Protein AF-F2L3X2-F1 (afdb_monomer)

pLDDT: mean 93.26, std 6.05, range [59.28, 98.5]

Mean predicted aligned error: 4.06 Å

Nearest PDB structures (foldseek):
  6zjo-assembly1_B  TM=1.798E-01  e=6.807E-01  Staphylococcus aureus subsp. aureus USA300_FPR3757

Solvent-accessible surface area (backbone atoms only — not comparable to full-atom values): 11392 Å² total; per-residue (Å²): 121,55,79,43,72,78,42,95,74,55,71,65,56,52,49,53,43,54,47,44,50,59,72,73,44,90,67,96,59,76,48,35,39,33,37,25,47,55,67,59,36,20,68,75,65,75,43,90,44,83,32,45,45,63,43,79,57,98,91,42,37,34,41,37,34,51,46,84,45,65,67,51,46,47,43,37,53,24,41,56,46,39,73,74,29,72,74,52,38,64,28,17,58,70,57,88,90,63,72,61,70,71,49,53,50,41,23,54,18,39,42,50,36,50,22,44,26,57,39,29,69,74,43,47,62,66,54,61,75,65,63,58,44,82,72,40,79,36,87,57,99,42,71,65,56,16,49,35,52,22,50,46,65,47,61,40,47,16,29,31,62,55,67,42,46,70,61,20,50,59,56,50,58,72,33,67,80,58,81,67,44,66,60,43,51,54,51,51,56,48,38,51,76,40,73,31,38,70,62,46,53,54,54,58,73,75,110

Structure (mmCIF, N/CA/C/O backbone):
data_AF-F2L3X2-F1
#
_entry.id   AF-F2L3X2-F1
#
loop_
_atom_site.group_PDB
_atom_site.id
_atom_site.type_symbol
_atom_site.label_atom_id
_atom_site.label_alt_id
_atom_site.label_comp_id
_atom_site.label_asym_id
_atom_site.label_entity_id
_atom_site.label_seq_id
_atom_site.pdbx_PDB_ins_code
_atom_site.Cartn_x
_atom_site.Cartn_y
_atom_site.Cartn_z
_atom_site.occupancy
_atom_site.B_iso_or_equiv
_atom_site.auth_seq_id
_atom_site.auth_comp_id
_atom_site.auth_asym_id
_atom_site.auth_atom_id
_atom_site.pdbx_PDB_model_num
ATOM 1 N N . MET A 1 1 ? -18.322 -7.109 14.107 1.00 77.06 1 MET A N 1
ATOM 2 C CA . MET A 1 1 ? -17.005 -6.574 14.499 1.00 77.06 1 MET A CA 1
ATOM 3 C C . MET A 1 1 ? -16.965 -6.533 16.005 1.00 77.06 1 MET A C 1
ATOM 5 O O . MET A 1 1 ? -17.690 -5.741 16.601 1.00 77.06 1 MET A O 1
ATOM 9 N N . ASP A 1 2 ? -16.161 -7.414 16.580 1.00 86.00 2 ASP A N 1
ATOM 10 C CA . ASP A 1 2 ? -15.940 -7.480 18.020 1.00 86.00 2 ASP A CA 1
ATOM 11 C C . ASP A 1 2 ? -14.774 -6.569 18.403 1.00 86.00 2 ASP A C 1
ATOM 13 O O . ASP A 1 2 ? -13.861 -6.355 17.600 1.00 86.00 2 ASP A O 1
ATOM 17 N N . VAL A 1 3 ? -14.822 -6.013 19.614 1.00 90.94 3 VAL A N 1
ATOM 18 C CA . VAL A 1 3 ? -13.797 -5.106 20.143 1.00 90.94 3 VAL A CA 1
ATOM 19 C C . VAL A 1 3 ? -13.244 -5.683 21.441 1.00 90.94 3 VAL A C 1
ATOM 21 O O . VAL A 1 3 ? -14.006 -6.019 22.346 1.00 90.94 3 VAL A O 1
ATOM 24 N N . LEU A 1 4 ? -11.920 -5.791 21.526 1.00 92.88 4 LEU A N 1
ATOM 25 C CA . LEU A 1 4 ? -11.177 -6.238 22.699 1.00 92.88 4 LEU A CA 1
ATOM 26 C C . LEU A 1 4 ? -10.242 -5.124 23.170 1.00 92.88 4 LEU A C 1
ATOM 28 O O . LEU A 1 4 ? -9.489 -4.556 22.381 1.00 92.88 4 LEU A O 1
ATOM 32 N N . GLU A 1 5 ? -10.264 -4.834 24.465 1.00 94.44 5 GLU A N 1
ATOM 33 C CA . GLU A 1 5 ? -9.425 -3.813 25.093 1.00 94.44 5 GLU A CA 1
ATOM 34 C C . GLU A 1 5 ? -8.418 -4.495 26.026 1.00 94.44 5 GLU A C 1
ATOM 36 O O . GLU A 1 5 ? -8.780 -4.991 27.091 1.00 94.44 5 GLU A O 1
ATOM 41 N N . LEU A 1 6 ? -7.146 -4.550 25.620 1.00 94.06 6 LEU A N 1
ATOM 42 C CA . LEU A 1 6 ? -6.036 -5.047 26.450 1.00 94.06 6 LEU A CA 1
ATOM 43 C C . LEU A 1 6 ? -5.368 -3.931 27.259 1.00 94.06 6 LEU A C 1
ATOM 45 O O . LEU A 1 6 ? -4.559 -4.190 28.145 1.00 94.06 6 LEU A O 1
ATOM 49 N N . ARG A 1 7 ? -5.734 -2.683 26.970 1.00 93.94 7 ARG A N 1
ATOM 50 C CA . ARG A 1 7 ? -5.376 -1.494 27.740 1.00 93.94 7 ARG A CA 1
ATOM 51 C C . ARG A 1 7 ? -6.597 -0.587 27.882 1.00 93.94 7 ARG A C 1
ATOM 53 O O . ARG A 1 7 ? -7.516 -0.709 27.077 1.00 93.94 7 ARG A O 1
ATOM 60 N N . PRO A 1 8 ? -6.593 0.372 28.820 1.00 90.88 8 PRO A N 1
ATOM 61 C CA . PRO A 1 8 ? -7.591 1.432 28.832 1.00 90.88 8 PRO A CA 1
ATOM 62 C C . PRO A 1 8 ? -7.594 2.202 27.504 1.00 90.88 8 PRO A C 1
ATOM 64 O O . PRO A 1 8 ? -6.538 2.637 27.026 1.00 90.88 8 PRO A O 1
ATOM 67 N N . VAL A 1 9 ? -8.780 2.372 26.923 1.00 91.56 9 VAL A N 1
ATOM 68 C CA . VAL A 1 9 ? -9.011 3.135 25.691 1.00 91.56 9 VAL A CA 1
ATOM 69 C C . VAL A 1 9 ? -9.942 4.288 26.016 1.00 91.56 9 VAL A C 1
ATOM 71 O O . VAL A 1 9 ? -10.992 4.100 26.633 1.00 91.56 9 VAL A O 1
ATOM 74 N N . ASP A 1 10 ? -9.559 5.503 25.631 1.00 92.94 10 ASP A N 1
ATOM 75 C CA . ASP A 1 10 ? -10.458 6.635 25.798 1.00 92.94 10 ASP A CA 1
ATOM 76 C C . ASP A 1 10 ? -11.557 6.629 24.720 1.00 92.94 10 ASP A C 1
ATOM 78 O O . ASP A 1 10 ? -11.418 6.080 23.624 1.00 92.94 10 ASP A O 1
ATOM 82 N N . ARG A 1 11 ? -12.698 7.246 25.037 1.00 93.06 11 ARG A N 1
ATOM 83 C CA . ARG A 1 11 ? -13.861 7.245 24.143 1.00 93.06 11 ARG A CA 1
ATOM 84 C C . ARG A 1 11 ? -13.565 7.897 22.790 1.00 93.06 11 ARG A C 1
ATOM 86 O O . ARG A 1 11 ? -14.132 7.480 21.785 1.00 93.06 11 ARG A O 1
ATOM 93 N N . ARG A 1 12 ? -12.711 8.919 22.765 1.00 94.25 12 ARG A N 1
ATOM 94 C CA . ARG A 1 12 ? -12.393 9.660 21.546 1.00 94.25 12 ARG A CA 1
ATOM 95 C C . ARG A 1 12 ? -11.538 8.806 20.616 1.00 94.25 12 ARG A C 1
ATOM 97 O O . ARG A 1 12 ? -11.841 8.732 19.434 1.00 94.25 12 ARG A O 1
ATOM 104 N N . GLU A 1 13 ? -10.528 8.133 21.150 1.00 94.12 13 GLU A N 1
ATOM 105 C CA . GLU A 1 13 ? -9.699 7.174 20.429 1.00 94.12 13 GLU A CA 1
ATOM 106 C C . GLU A 1 13 ? -10.562 6.066 19.810 1.00 94.12 13 GLU A C 1
ATOM 108 O O . GLU A 1 13 ? -10.463 5.798 18.611 1.00 94.12 13 GLU A O 1
ATOM 113 N N . MET A 1 14 ? -11.463 5.473 20.598 1.00 94.75 14 MET A N 1
ATOM 114 C CA . MET A 1 14 ? -12.413 4.472 20.105 1.00 94.75 14 MET A CA 1
ATOM 115 C C . MET A 1 14 ? -13.278 5.031 18.963 1.00 94.75 14 MET A C 1
ATOM 117 O O . MET A 1 14 ? -13.431 4.393 17.921 1.00 94.75 14 MET A O 1
ATOM 121 N N . GLU A 1 15 ? -13.834 6.234 19.130 1.00 95.12 15 GLU A N 1
ATOM 122 C CA . GLU A 1 15 ? -14.653 6.893 18.108 1.00 95.12 15 GLU A CA 1
ATOM 123 C C . GLU A 1 15 ? -13.861 7.186 16.823 1.00 95.12 15 GLU A C 1
ATOM 125 O O . GLU A 1 15 ? -14.390 6.950 15.735 1.00 95.12 15 GLU A O 1
ATOM 130 N N . GLU A 1 16 ? -12.605 7.630 16.930 1.00 95.88 16 GLU A N 1
ATOM 131 C CA . GLU A 1 16 ? -11.706 7.892 15.798 1.00 95.88 16 GLU A CA 1
ATOM 132 C C . GLU A 1 16 ? -11.406 6.606 15.007 1.00 95.88 16 GLU A C 1
ATOM 134 O O . GLU A 1 16 ? -11.535 6.588 13.779 1.00 95.88 16 GLU A O 1
ATOM 139 N N . VAL A 1 17 ? -11.083 5.504 15.693 1.00 95.88 17 VAL A N 1
ATOM 140 C CA . VAL A 1 17 ? -10.809 4.207 15.051 1.00 95.88 17 VAL A CA 1
ATOM 141 C C . VAL A 1 17 ? -12.065 3.649 14.382 1.00 95.88 17 VAL A C 1
ATOM 143 O O . VAL A 1 17 ? -12.030 3.282 13.205 1.00 95.88 17 VAL A O 1
ATOM 146 N N . LEU A 1 18 ? -13.200 3.634 15.088 1.00 94.69 18 LEU A N 1
ATOM 147 C CA . LEU A 1 18 ? -14.471 3.150 14.541 1.00 94.69 18 LEU A CA 1
ATOM 148 C C . LEU A 1 18 ? -14.966 4.012 13.373 1.00 94.69 18 LEU A C 1
ATOM 150 O O . LEU A 1 18 ? -15.550 3.482 12.427 1.00 94.69 18 LEU A O 1
ATOM 154 N N . ALA A 1 19 ? -14.747 5.330 13.410 1.00 95.25 19 ALA A N 1
ATOM 155 C CA . ALA A 1 19 ? -15.026 6.208 12.277 1.00 95.25 19 ALA A CA 1
ATOM 156 C C . ALA A 1 19 ? -14.156 5.840 11.070 1.00 95.25 19 ALA A C 1
ATOM 158 O O . ALA A 1 19 ? -14.706 5.618 9.993 1.00 95.25 19 ALA A O 1
ATOM 159 N N . ALA A 1 20 ? -12.843 5.663 11.258 1.00 95.50 20 ALA A N 1
ATOM 160 C CA . ALA A 1 20 ? -11.938 5.257 10.185 1.00 95.50 20 ALA A CA 1
ATOM 161 C C . ALA A 1 20 ? -12.341 3.911 9.552 1.00 95.50 20 ALA A C 1
ATOM 163 O O . ALA A 1 20 ? -12.345 3.801 8.326 1.00 95.50 20 ALA A O 1
ATOM 164 N N . LEU A 1 21 ? -12.729 2.915 10.358 1.00 93.75 21 LEU A N 1
ATOM 165 C CA . LEU A 1 21 ? -13.238 1.618 9.882 1.00 93.75 21 LEU A CA 1
ATOM 166 C C . LEU A 1 21 ? -14.526 1.773 9.060 1.00 93.75 21 LEU A C 1
ATOM 168 O O . LEU A 1 21 ? -14.638 1.216 7.970 1.00 93.75 21 LEU A O 1
ATOM 172 N N . ARG A 1 22 ? -15.493 2.561 9.550 1.00 93.94 22 ARG A N 1
ATOM 173 C CA . ARG A 1 22 ? -16.757 2.810 8.833 1.00 93.94 22 ARG A CA 1
ATOM 174 C C . ARG A 1 22 ? -16.546 3.541 7.512 1.00 93.94 22 ARG A C 1
ATOM 176 O O . ARG A 1 22 ? -17.197 3.201 6.531 1.00 93.94 22 ARG A O 1
ATOM 183 N N . GLU A 1 23 ? -15.654 4.527 7.489 1.00 95.62 23 GLU A N 1
ATOM 184 C CA . GLU A 1 23 ? -15.318 5.279 6.278 1.00 95.62 23 GLU A CA 1
ATOM 185 C C . GLU A 1 23 ? -14.579 4.419 5.245 1.00 95.62 23 GLU A C 1
ATOM 187 O O . GLU A 1 23 ? -14.780 4.608 4.047 1.00 95.62 23 GLU A O 1
ATOM 192 N N . PHE A 1 24 ? -13.758 3.455 5.683 1.00 95.44 24 PHE A N 1
ATOM 193 C CA . PHE A 1 24 ? -13.145 2.481 4.775 1.00 95.44 24 PHE A CA 1
ATOM 194 C C . PHE A 1 24 ? -14.210 1.605 4.092 1.00 95.44 24 PHE A C 1
ATOM 196 O O . PHE A 1 24 ? -14.091 1.256 2.913 1.00 95.44 24 PHE A O 1
ATOM 203 N N . GLY A 1 25 ? -15.283 1.286 4.816 1.00 92.00 25 GLY A N 1
ATOM 204 C CA . GLY A 1 25 ? -16.441 0.565 4.305 1.00 92.00 25 GLY A CA 1
ATOM 205 C C . GLY A 1 25 ? -16.377 -0.938 4.559 1.00 92.00 25 GLY A C 1
ATOM 206 O O . GLY A 1 25 ? -15.697 -1.412 5.466 1.00 92.00 25 GLY A O 1
ATOM 207 N N . ALA A 1 26 ? -17.147 -1.694 3.775 1.00 88.44 26 ALA A N 1
ATOM 208 C CA . ALA A 1 26 ? -17.299 -3.129 3.979 1.00 88.44 26 ALA A CA 1
ATOM 209 C C . ALA A 1 26 ? -15.978 -3.886 3.765 1.00 88.44 26 ALA A C 1
ATOM 211 O O . ALA A 1 26 ? -15.257 -3.646 2.792 1.00 88.44 26 ALA A O 1
ATOM 212 N N . MET A 1 27 ? -15.710 -4.826 4.670 1.00 90.69 27 MET A N 1
ATOM 213 C CA . MET A 1 27 ? -14.596 -5.764 4.589 1.00 90.69 27 MET A CA 1
ATOM 214 C C . MET A 1 27 ? -15.073 -7.096 4.001 1.00 90.69 27 MET A C 1
ATOM 216 O O . MET A 1 27 ? -16.208 -7.494 4.265 1.00 90.69 27 MET A O 1
ATOM 220 N N . PRO A 1 28 ? -14.231 -7.804 3.225 1.00 86.50 28 PRO A N 1
ATOM 221 C CA . PRO A 1 28 ? -14.592 -9.108 2.665 1.00 86.50 28 PRO A CA 1
ATOM 222 C C . PRO A 1 28 ? -14.663 -10.224 3.720 1.00 86.50 28 PRO A C 1
ATOM 224 O O . PRO A 1 28 ? -15.164 -11.305 3.432 1.00 86.50 28 PRO A O 1
ATOM 227 N N . VAL A 1 29 ? -14.149 -9.966 4.925 1.00 88.31 29 VAL A N 1
ATOM 228 C CA . VAL A 1 29 ? -14.038 -10.907 6.043 1.00 88.31 29 VAL A CA 1
ATOM 229 C C . VAL A 1 29 ? -14.304 -10.179 7.358 1.00 88.31 29 VAL A C 1
ATOM 231 O O . VAL A 1 29 ? -14.124 -8.959 7.445 1.00 88.31 29 VAL A O 1
ATOM 234 N N . ASP A 1 30 ? -14.699 -10.923 8.389 1.00 88.31 30 ASP A N 1
ATOM 235 C CA . ASP A 1 30 ? -14.821 -10.379 9.738 1.00 88.31 30 ASP A CA 1
ATOM 236 C C . ASP A 1 30 ? -13.441 -10.027 10.306 1.00 88.31 30 ASP A C 1
ATOM 238 O O . ASP A 1 30 ? -12.498 -10.818 10.248 1.00 88.31 30 ASP A O 1
ATOM 242 N N . VAL A 1 31 ? -13.337 -8.822 10.869 1.00 91.75 31 VAL A N 1
ATOM 243 C CA . VAL A 1 31 ? -12.128 -8.318 11.526 1.00 91.75 31 VAL A CA 1
ATOM 244 C C . VAL A 1 31 ? -12.453 -8.033 12.987 1.00 91.75 31 VAL A C 1
ATOM 246 O O . VAL A 1 31 ? -13.418 -7.323 13.284 1.00 91.75 31 VAL A O 1
ATOM 249 N N . VAL A 1 32 ? -11.650 -8.580 13.898 1.00 93.81 32 VAL A N 1
ATOM 250 C CA . VAL A 1 32 ? -11.710 -8.265 15.334 1.00 93.81 32 VAL A CA 1
ATOM 251 C C . VAL A 1 32 ? -10.811 -7.069 15.617 1.00 93.81 32 VAL A C 1
ATOM 253 O O . VAL A 1 32 ? -9.656 -7.048 15.201 1.00 93.81 32 VAL A O 1
ATOM 256 N N . LEU A 1 33 ? -11.313 -6.069 16.331 1.00 95.25 33 LEU A N 1
ATOM 257 C CA . LEU A 1 33 ? -10.529 -4.905 16.727 1.00 95.25 33 LEU A CA 1
ATOM 258 C C . LEU A 1 33 ? -9.910 -5.145 18.107 1.00 95.25 33 LEU A C 1
ATOM 260 O O . LEU A 1 33 ? -10.632 -5.452 19.051 1.00 95.25 33 LEU A O 1
ATOM 264 N N . ILE A 1 34 ? -8.593 -4.994 18.239 1.00 96.19 34 ILE A N 1
ATOM 265 C CA . ILE A 1 34 ? -7.881 -5.194 19.508 1.00 96.19 34 ILE A CA 1
ATOM 266 C C . ILE A 1 34 ? -7.102 -3.929 19.846 1.00 96.19 34 ILE A C 1
ATOM 268 O O . ILE A 1 34 ? -6.134 -3.607 19.167 1.00 96.19 34 ILE A O 1
ATOM 272 N N . PHE A 1 35 ? -7.468 -3.232 20.914 1.00 97.25 35 PHE A N 1
ATOM 273 C CA . PHE A 1 35 ? -6.658 -2.138 21.444 1.00 97.25 35 PHE A CA 1
ATOM 274 C C . PHE A 1 35 ? -5.607 -2.683 22.400 1.00 97.25 35 PHE A C 1
ATOM 276 O O . PHE A 1 35 ? -5.936 -3.362 23.372 1.00 97.25 35 PHE A O 1
ATOM 283 N N . ALA A 1 36 ? -4.345 -2.367 22.138 1.00 96.56 36 ALA A N 1
ATOM 284 C CA . ALA A 1 36 ? -3.207 -2.865 22.897 1.00 96.56 36 ALA A CA 1
ATOM 285 C C . ALA A 1 36 ? -2.204 -1.737 23.169 1.00 96.56 36 ALA A C 1
ATOM 287 O O . ALA A 1 36 ? -2.163 -0.732 22.456 1.00 96.56 36 ALA A O 1
ATOM 288 N N . ASP A 1 37 ? -1.398 -1.872 24.219 1.00 95.44 37 ASP A N 1
ATOM 289 C CA . ASP A 1 37 ? -0.161 -1.096 24.328 1.00 95.44 37 ASP A CA 1
ATOM 290 C C . ASP A 1 37 ? 0.920 -1.672 23.393 1.00 95.44 37 ASP A C 1
ATOM 292 O O . ASP A 1 37 ? 0.707 -2.676 22.710 1.00 95.44 37 ASP A O 1
ATOM 296 N N . ARG A 1 38 ? 2.080 -1.010 23.312 1.00 94.19 38 ARG A N 1
ATOM 297 C CA . ARG A 1 38 ? 3.165 -1.426 22.407 1.00 94.19 38 ARG A CA 1
ATOM 298 C C . ARG A 1 38 ? 3.703 -2.820 22.727 1.00 94.19 38 ARG A C 1
ATOM 300 O O . ARG A 1 38 ? 3.997 -3.565 21.796 1.00 94.19 38 ARG A O 1
ATOM 307 N N . ASP A 1 39 ? 3.816 -3.163 24.006 1.00 95.25 39 ASP A N 1
ATOM 308 C CA . ASP A 1 39 ? 4.398 -4.435 24.441 1.00 95.25 39 ASP A CA 1
ATOM 309 C C . ASP A 1 39 ? 3.449 -5.596 24.121 1.00 95.25 39 ASP A C 1
ATOM 311 O O . ASP A 1 39 ? 3.848 -6.569 23.479 1.00 95.25 39 ASP A O 1
ATOM 315 N N . SER A 1 40 ? 2.165 -5.437 24.447 1.00 95.06 40 SER A N 1
ATOM 316 C CA . SER A 1 40 ? 1.108 -6.399 24.123 1.00 95.06 40 SER A CA 1
ATOM 317 C C . SER A 1 40 ? 0.921 -6.541 22.609 1.00 95.06 40 SER A C 1
ATOM 319 O O . SER A 1 40 ? 0.769 -7.647 22.093 1.00 95.06 40 SER A O 1
ATOM 321 N N . ALA A 1 41 ? 0.970 -5.432 21.860 1.00 94.44 41 ALA A N 1
ATOM 322 C CA . ALA A 1 41 ? 0.876 -5.470 20.402 1.00 94.44 41 ALA A CA 1
ATOM 323 C C . ALA A 1 41 ? 2.061 -6.208 19.769 1.00 94.44 41 ALA A C 1
ATOM 325 O O . ALA A 1 41 ? 1.867 -6.989 18.836 1.00 94.44 41 ALA A O 1
ATOM 326 N N . ARG A 1 42 ? 3.274 -6.004 20.299 1.00 94.56 42 ARG A N 1
ATOM 327 C CA . ARG A 1 42 ? 4.472 -6.723 19.865 1.00 94.56 42 ARG A CA 1
ATOM 328 C C . ARG A 1 42 ? 4.368 -8.219 20.135 1.00 94.56 42 ARG A C 1
ATOM 330 O O . ARG A 1 42 ? 4.746 -9.007 19.270 1.00 94.56 42 ARG A O 1
ATOM 337 N N . GLU A 1 43 ? 3.857 -8.615 21.297 1.00 94.25 43 GLU A N 1
ATOM 338 C CA . GLU A 1 43 ? 3.639 -10.026 21.633 1.00 94.25 43 GLU A CA 1
ATOM 339 C C . GLU A 1 43 ? 2.641 -10.689 20.671 1.00 94.25 43 GLU A C 1
ATOM 341 O O . GLU A 1 43 ? 2.906 -11.770 20.146 1.00 94.25 43 GLU A O 1
ATOM 346 N N . LEU A 1 44 ? 1.526 -10.014 20.373 1.00 93.31 44 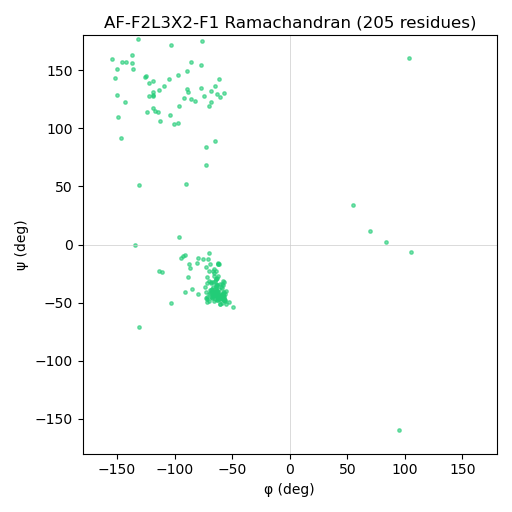LEU A N 1
ATOM 347 C CA . LEU A 1 44 ? 0.499 -10.525 19.462 1.00 93.31 44 LEU A CA 1
ATOM 348 C C . LEU A 1 44 ? 0.982 -10.628 18.009 1.00 93.31 44 LEU A C 1
ATOM 350 O O . LEU A 1 44 ? 0.705 -11.628 17.341 1.00 93.31 44 LEU A O 1
ATOM 354 N N . ALA A 1 45 ? 1.675 -9.596 17.517 1.00 91.75 45 ALA A N 1
ATOM 355 C CA . ALA A 1 45 ? 2.105 -9.491 16.123 1.00 91.75 45 ALA A CA 1
ATOM 356 C C . ALA A 1 45 ? 3.460 -10.159 15.837 1.00 91.75 45 ALA A C 1
ATOM 358 O O . ALA A 1 45 ? 3.796 -10.373 14.672 1.00 91.75 45 ALA A O 1
ATOM 359 N N . GLY A 1 46 ? 4.254 -10.457 16.870 1.00 91.88 46 GLY A N 1
ATOM 360 C CA . GLY A 1 46 ? 5.623 -10.964 16.733 1.00 91.88 46 GLY A CA 1
ATOM 361 C C . GLY A 1 46 ? 6.627 -9.933 16.197 1.00 91.88 46 GLY A C 1
ATOM 362 O O . GLY A 1 46 ? 7.739 -10.303 15.824 1.00 91.88 46 GLY A O 1
ATOM 363 N N . ALA A 1 47 ? 6.251 -8.654 16.133 1.00 91.75 47 ALA A N 1
ATOM 364 C CA . ALA A 1 47 ? 7.063 -7.555 15.614 1.00 91.75 47 ALA A CA 1
ATOM 365 C C . ALA A 1 47 ? 6.631 -6.225 16.245 1.00 91.75 47 ALA A C 1
ATOM 367 O O . ALA A 1 47 ? 5.511 -6.113 16.739 1.00 91.75 47 ALA A O 1
ATOM 368 N N . ASP A 1 48 ? 7.497 -5.213 16.212 1.00 92.69 48 ASP A N 1
ATOM 369 C CA . ASP A 1 48 ? 7.158 -3.890 16.738 1.00 92.69 48 ASP A CA 1
ATOM 370 C C . ASP A 1 48 ? 5.990 -3.263 15.956 1.00 92.69 48 ASP A C 1
ATOM 372 O O . ASP A 1 48 ? 6.003 -3.198 14.724 1.00 92.69 48 ASP A O 1
ATOM 376 N N . VAL A 1 49 ? 4.977 -2.782 16.687 1.00 93.38 49 VAL A N 1
ATOM 377 C CA . VAL A 1 49 ? 3.786 -2.125 16.130 1.00 93.38 49 VAL A CA 1
ATOM 378 C C . VAL A 1 49 ? 3.738 -0.679 16.609 1.00 93.38 49 VAL A C 1
ATOM 380 O O . VAL A 1 49 ? 3.578 -0.402 17.797 1.00 93.38 49 VAL A O 1
ATOM 383 N N . GLU A 1 50 ? 3.858 0.270 15.681 1.00 91.31 50 GLU A N 1
ATOM 384 C CA . GLU A 1 50 ? 3.831 1.694 16.034 1.00 91.31 50 GLU A CA 1
ATOM 385 C C . GLU A 1 50 ? 2.419 2.275 16.132 1.00 91.31 50 GLU A C 1
ATOM 387 O O . GLU A 1 50 ? 2.169 3.135 16.979 1.00 91.31 50 GLU A O 1
ATOM 392 N N . THR A 1 51 ? 1.522 1.854 15.234 1.00 94.94 51 THR A N 1
ATOM 393 C CA . THR A 1 51 ? 0.184 2.443 15.049 1.00 94.94 51 THR A CA 1
ATOM 394 C C . THR A 1 51 ? -0.894 1.377 15.025 1.00 94.94 51 THR A C 1
ATOM 396 O O . THR A 1 51 ? -1.636 1.246 15.994 1.00 94.94 51 THR A O 1
ATOM 399 N N . ALA A 1 52 ? -0.952 0.590 13.957 1.00 95.94 52 ALA A N 1
ATOM 400 C CA . ALA A 1 52 ? -1.852 -0.540 13.826 1.00 95.94 52 ALA A CA 1
ATOM 401 C C . ALA A 1 52 ? -1.189 -1.665 13.027 1.00 95.94 52 ALA A C 1
ATOM 403 O O . ALA A 1 52 ? -0.256 -1.417 12.262 1.00 95.94 52 ALA A O 1
ATOM 404 N N . ARG A 1 53 ? -1.667 -2.895 13.215 1.00 96.25 53 ARG A N 1
ATOM 405 C CA . ARG A 1 53 ? -1.201 -4.077 12.492 1.00 96.25 53 ARG A CA 1
ATOM 406 C C . ARG A 1 53 ? -2.321 -5.099 12.356 1.00 96.25 53 ARG A C 1
ATOM 408 O O . ARG A 1 53 ? -2.920 -5.485 13.358 1.00 96.25 53 ARG A O 1
ATOM 415 N N . ALA A 1 54 ? -2.573 -5.569 11.141 1.00 95.12 54 ALA A N 1
ATOM 416 C CA . ALA A 1 54 ? -3.389 -6.749 10.920 1.00 95.12 54 ALA A CA 1
ATOM 417 C C . ALA A 1 54 ? -2.575 -8.014 11.222 1.00 95.12 54 ALA A C 1
ATOM 419 O O . ALA A 1 54 ? -1.429 -8.163 10.786 1.00 95.12 54 ALA A O 1
ATOM 420 N N . ILE A 1 55 ? -3.190 -8.934 11.954 1.00 94.56 55 ILE A N 1
ATOM 421 C CA . ILE A 1 55 ? -2.706 -10.293 12.173 1.00 94.56 55 ILE A CA 1
ATOM 422 C C . ILE A 1 55 ? -3.735 -11.268 11.611 1.00 94.56 55 ILE A C 1
ATOM 424 O O . ILE A 1 55 ? -4.939 -11.047 11.734 1.00 94.56 55 ILE A O 1
ATOM 428 N N . GLU A 1 56 ? -3.250 -12.335 10.990 1.00 92.06 56 GLU A N 1
ATOM 429 C CA . GLU A 1 56 ? -4.068 -13.434 10.486 1.00 92.06 56 GLU A CA 1
ATOM 430 C C . GLU A 1 56 ? -3.743 -14.686 11.304 1.00 92.06 56 GLU A C 1
ATOM 432 O O . G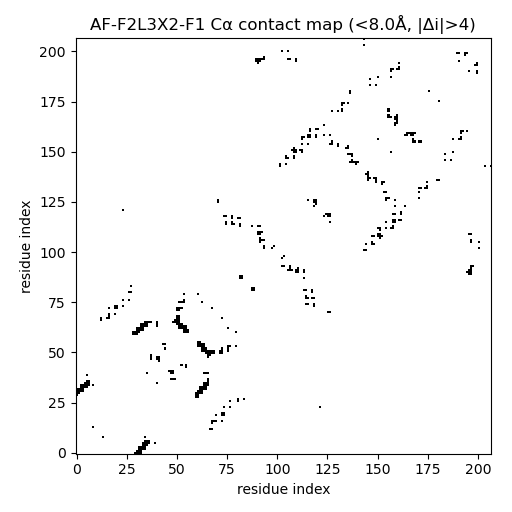LU A 1 56 ? -2.573 -14.967 11.582 1.00 92.06 56 GLU A O 1
ATOM 437 N N . ARG A 1 57 ? -4.781 -15.391 11.760 1.00 85.88 57 ARG A N 1
ATOM 438 C CA . ARG A 1 57 ? -4.671 -16.698 12.413 1.00 85.88 57 ARG A CA 1
ATOM 439 C C . ARG A 1 57 ? -5.847 -17.568 11.999 1.00 85.88 57 ARG A C 1
ATOM 441 O O . ARG A 1 57 ? -6.992 -17.210 12.256 1.00 85.88 57 ARG A O 1
ATOM 448 N N . GLU A 1 58 ? -5.548 -18.730 11.427 1.00 84.69 58 GLU A N 1
ATOM 449 C CA . GLU A 1 58 ? -6.544 -19.758 11.083 1.00 84.69 58 GLU A CA 1
ATOM 450 C C . GLU A 1 58 ? -7.686 -19.236 10.183 1.00 84.69 58 GLU A C 1
ATOM 452 O O . GLU A 1 58 ? -8.829 -19.669 10.294 1.00 84.69 58 GLU A O 1
ATOM 457 N N . GLY A 1 59 ? -7.391 -18.293 9.286 1.00 82.31 59 GLY A N 1
ATOM 458 C CA . GLY A 1 59 ? -8.362 -17.658 8.393 1.00 82.31 59 GLY A CA 1
ATOM 459 C C . GLY A 1 59 ? -9.130 -16.488 9.014 1.00 82.31 59 GLY A C 1
ATOM 460 O O . GLY A 1 59 ? -9.982 -15.899 8.348 1.00 82.31 59 GLY A O 1
ATOM 461 N N . HIS A 1 60 ? -8.835 -16.124 10.263 1.00 88.19 60 HIS A N 1
ATOM 462 C CA . HIS A 1 60 ? -9.434 -14.985 10.951 1.00 88.19 60 HIS A CA 1
ATOM 463 C C . HIS A 1 60 ? -8.459 -13.816 11.038 1.00 88.19 60 HIS A C 1
ATOM 465 O O . HIS A 1 60 ? -7.265 -13.998 11.284 1.00 88.19 60 HIS A O 1
ATOM 471 N N . TYR A 1 61 ? -8.984 -12.601 10.891 1.00 93.62 61 TYR A N 1
ATOM 472 C CA . TYR A 1 61 ? -8.191 -11.381 10.964 1.00 93.62 61 TYR A CA 1
ATOM 473 C C . TYR A 1 61 ? -8.489 -10.603 12.241 1.00 93.62 61 TYR A C 1
ATOM 475 O O . TYR A 1 61 ? -9.646 -10.386 12.607 1.00 93.62 61 TYR A O 1
ATOM 483 N N . ALA A 1 62 ? -7.436 -10.114 12.886 1.00 94.38 62 ALA A N 1
ATOM 484 C CA . ALA A 1 62 ? -7.547 -9.107 13.929 1.00 94.38 62 ALA A CA 1
ATOM 485 C C . ALA A 1 62 ? -6.719 -7.874 13.569 1.00 94.38 62 ALA A C 1
ATOM 487 O O . ALA A 1 62 ? -5.602 -7.982 13.069 1.00 94.38 62 ALA A O 1
ATOM 488 N N . LEU A 1 63 ? -7.273 -6.696 13.831 1.00 96.56 63 LEU A N 1
ATOM 489 C CA . LEU A 1 63 ? -6.600 -5.415 13.699 1.00 96.56 63 LEU A CA 1
ATOM 490 C C . LEU A 1 63 ? -6.162 -4.958 15.089 1.00 96.56 63 LEU A C 1
ATOM 492 O O . LEU A 1 63 ? -6.977 -4.502 15.891 1.00 96.56 63 LEU A O 1
ATOM 496 N N . VAL A 1 64 ? -4.871 -5.098 15.369 1.00 96.94 64 VAL A N 1
ATOM 497 C CA . VAL A 1 64 ? -4.255 -4.639 16.613 1.00 96.94 64 VAL A CA 1
ATOM 498 C C . VAL A 1 64 ? -3.949 -3.151 16.484 1.00 96.94 64 VAL A C 1
ATOM 500 O O . VAL A 1 64 ? -3.240 -2.750 15.564 1.00 96.94 64 VAL A O 1
ATOM 503 N N . VAL A 1 65 ? -4.469 -2.330 17.392 1.00 97.25 65 VAL A N 1
ATOM 504 C CA . VAL A 1 65 ? -4.349 -0.870 17.390 1.00 97.25 65 VAL A CA 1
ATOM 505 C C . VAL A 1 65 ? -3.621 -0.407 18.645 1.00 97.25 65 VAL A C 1
ATOM 507 O O . VAL A 1 65 ? -4.090 -0.585 19.767 1.00 97.25 65 VAL A O 1
ATOM 510 N N . VAL A 1 66 ? -2.469 0.222 18.430 1.00 96.50 66 VAL A N 1
ATOM 511 C CA . VAL A 1 66 ? -1.654 0.872 19.462 1.00 96.50 66 VAL A CA 1
ATOM 512 C C . VAL A 1 66 ? -2.041 2.338 19.617 1.00 96.50 66 VAL A C 1
ATOM 514 O O . VAL A 1 66 ? -2.122 2.827 20.741 1.00 96.50 66 VAL A O 1
ATOM 517 N N . ARG A 1 67 ? -2.288 3.036 18.503 1.00 94.69 67 ARG A N 1
ATOM 518 C CA . ARG A 1 67 ? -2.746 4.436 18.459 1.00 94.69 67 ARG A CA 1
ATOM 519 C C . ARG A 1 67 ? -3.593 4.691 17.209 1.00 94.69 67 ARG A C 1
ATOM 521 O O . ARG A 1 67 ? -3.329 4.060 16.181 1.00 94.69 67 ARG A O 1
ATOM 528 N N . PRO A 1 68 ? -4.547 5.637 17.248 1.00 93.44 68 PRO A N 1
ATOM 529 C CA . PRO A 1 68 ? -5.357 5.971 16.089 1.00 93.44 68 PRO A CA 1
ATOM 530 C C . PRO A 1 68 ? -4.487 6.651 15.028 1.00 93.44 68 PRO A C 1
ATOM 532 O O . PRO A 1 68 ? -3.838 7.666 15.275 1.00 93.44 68 PRO A O 1
ATOM 535 N N . ASP A 1 69 ? -4.466 6.073 13.831 1.00 95.75 69 ASP A N 1
ATOM 536 C CA . ASP A 1 69 ? -3.890 6.682 12.635 1.00 95.75 69 ASP A CA 1
ATOM 537 C C . ASP A 1 69 ? -4.674 6.186 11.419 1.00 95.75 69 ASP A C 1
ATOM 539 O O . ASP A 1 69 ? -4.621 5.004 11.072 1.00 95.75 69 ASP A O 1
ATOM 543 N N . LYS A 1 70 ? -5.457 7.079 10.799 1.00 96.25 70 LYS A N 1
ATOM 544 C CA . LYS A 1 70 ? -6.394 6.698 9.733 1.00 96.25 70 LYS A CA 1
ATOM 545 C C . LYS A 1 70 ? -5.680 6.013 8.567 1.00 96.25 70 LYS A C 1
ATOM 547 O O . LYS A 1 70 ? -6.182 5.009 8.069 1.00 96.25 70 LYS A O 1
ATOM 552 N N . LEU A 1 71 ? -4.521 6.521 8.144 1.00 96.25 71 LEU A N 1
ATOM 553 C CA . LEU A 1 71 ? -3.788 5.953 7.013 1.00 96.25 71 LEU A CA 1
ATOM 554 C C . LEU A 1 71 ? -3.222 4.572 7.347 1.00 96.25 71 LEU A C 1
ATOM 556 O O . LEU A 1 71 ? -3.377 3.656 6.542 1.00 96.25 71 LEU A O 1
ATOM 560 N N . SER A 1 72 ? -2.606 4.397 8.518 1.00 96.19 72 SER A N 1
ATOM 561 C CA . SER A 1 72 ? -2.113 3.089 8.958 1.00 96.19 72 SER A CA 1
ATOM 562 C C . SER A 1 72 ? -3.244 2.073 9.080 1.00 96.19 72 SER A C 1
ATOM 564 O O . SER A 1 72 ? -3.134 0.979 8.535 1.00 96.19 72 SER A O 1
ATOM 566 N N . LEU A 1 73 ? -4.365 2.442 9.710 1.00 97.19 73 LEU A N 1
ATOM 567 C CA . LEU A 1 73 ? -5.546 1.576 9.806 1.00 97.19 73 LEU A CA 1
ATOM 568 C C . LEU A 1 73 ? -6.042 1.168 8.415 1.00 97.19 73 LEU A C 1
ATOM 570 O O . LEU A 1 73 ? -6.267 -0.010 8.150 1.00 97.19 73 LEU A O 1
ATOM 574 N N . TRP A 1 74 ? -6.167 2.130 7.500 1.00 97.94 74 TRP A N 1
ATOM 575 C CA . TRP A 1 74 ? -6.625 1.867 6.138 1.00 97.94 74 TRP A CA 1
ATOM 576 C C . TRP A 1 74 ? -5.646 1.015 5.333 1.00 97.94 74 TRP A C 1
ATOM 578 O O . TRP A 1 74 ? -6.098 0.226 4.509 1.00 97.94 74 TRP A O 1
ATOM 588 N N . ARG A 1 75 ? -4.334 1.124 5.568 1.00 97.44 75 ARG A N 1
ATOM 589 C CA . ARG A 1 75 ? -3.329 0.246 4.946 1.00 97.44 75 ARG A CA 1
ATOM 590 C C . ARG A 1 75 ? -3.475 -1.195 5.402 1.00 97.44 75 ARG A C 1
ATOM 592 O O . ARG A 1 75 ? -3.434 -2.084 4.559 1.00 97.44 75 ARG A O 1
ATOM 599 N N . GLU A 1 76 ? -3.712 -1.428 6.687 1.00 97.31 76 GLU A N 1
ATOM 600 C CA . GLU A 1 76 ? -3.941 -2.779 7.210 1.00 97.31 76 GLU A CA 1
ATOM 601 C C . GLU A 1 76 ? -5.269 -3.369 6.692 1.00 97.31 76 GLU A C 1
ATOM 603 O O . GLU A 1 76 ? -5.315 -4.514 6.246 1.00 97.31 76 GLU A O 1
ATOM 608 N N . LEU A 1 77 ? -6.345 -2.577 6.627 1.00 96.94 77 LEU A N 1
ATOM 609 C CA . LEU A 1 77 ? -7.625 -3.016 6.046 1.00 96.94 77 LEU A CA 1
ATOM 610 C C . LEU A 1 77 ? -7.535 -3.253 4.526 1.00 96.94 77 LEU A C 1
ATOM 612 O O . LEU A 1 77 ? -8.095 -4.216 3.993 1.00 96.94 77 LEU A O 1
ATOM 616 N N . ALA A 1 78 ? -6.808 -2.400 3.806 1.00 97.31 78 AL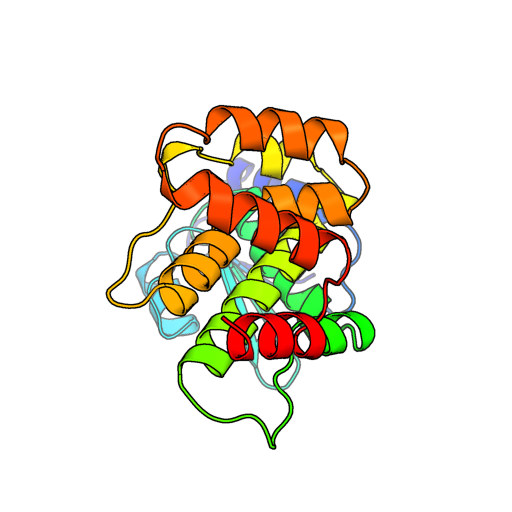A A N 1
ATOM 617 C CA . ALA A 1 78 ? -6.546 -2.575 2.382 1.00 97.31 78 ALA A CA 1
ATOM 618 C C . ALA A 1 78 ? -5.661 -3.794 2.108 1.00 97.31 78 ALA A C 1
ATOM 620 O O . ALA A 1 78 ? -5.919 -4.501 1.139 1.00 97.31 78 ALA A O 1
ATOM 621 N N . ALA A 1 79 ? -4.687 -4.086 2.973 1.00 96.75 79 ALA A N 1
ATOM 622 C CA . ALA A 1 79 ? -3.897 -5.313 2.938 1.00 96.75 79 ALA A CA 1
ATOM 623 C C . ALA A 1 79 ? -4.781 -6.560 3.064 1.00 96.75 79 ALA A C 1
ATOM 625 O O . ALA A 1 79 ? -4.726 -7.429 2.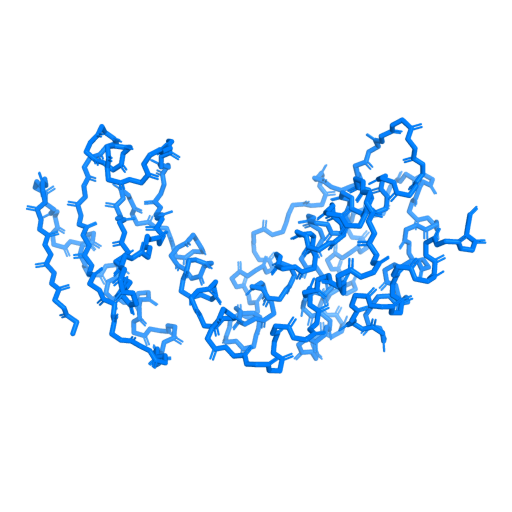197 1.00 96.75 79 ALA A O 1
ATOM 626 N N . ILE A 1 80 ? -5.666 -6.611 4.067 1.00 95.75 80 ILE A N 1
ATOM 627 C CA . ILE A 1 80 ? -6.638 -7.708 4.217 1.00 95.75 80 ILE A CA 1
ATOM 628 C C . ILE A 1 80 ? -7.496 -7.838 2.953 1.00 95.75 80 ILE A C 1
ATOM 630 O O . ILE A 1 80 ? -7.668 -8.938 2.431 1.00 95.75 80 ILE A O 1
ATOM 634 N N . SER A 1 81 ? -8.003 -6.720 2.427 1.00 95.44 81 SER A N 1
ATOM 635 C CA . SER A 1 81 ? -8.828 -6.726 1.213 1.00 95.44 81 SER A CA 1
ATOM 636 C C . SER A 1 81 ? -8.068 -7.263 -0.003 1.00 95.44 81 SER A C 1
ATOM 638 O O . SER A 1 81 ? -8.598 -8.092 -0.731 1.00 95.44 81 SER A O 1
ATOM 640 N N . ALA A 1 82 ? -6.824 -6.824 -0.206 1.00 95.00 82 ALA A N 1
ATOM 641 C CA . ALA A 1 82 ? -5.989 -7.236 -1.329 1.00 95.00 82 ALA A CA 1
ATOM 642 C C . ALA A 1 82 ? -5.556 -8.708 -1.245 1.00 95.00 82 ALA A C 1
ATOM 644 O O . ALA A 1 82 ? -5.397 -9.351 -2.277 1.00 95.00 82 ALA A O 1
ATOM 645 N N . LEU A 1 83 ? -5.367 -9.247 -0.035 1.00 93.12 83 LEU A N 1
ATOM 646 C CA . LEU A 1 83 ? -5.042 -10.662 0.179 1.00 93.12 83 LEU A CA 1
ATOM 647 C C . LEU A 1 83 ? -6.233 -11.591 -0.096 1.00 93.12 83 LEU A C 1
ATOM 649 O O . LEU A 1 83 ? -6.031 -12.737 -0.483 1.00 93.12 83 LEU A O 1
ATOM 653 N N . ASN A 1 84 ? -7.459 -11.093 0.083 1.00 92.25 84 ASN A N 1
ATOM 654 C CA . ASN A 1 84 ? -8.699 -11.840 -0.144 1.00 92.25 84 ASN A CA 1
ATOM 655 C C . ASN A 1 84 ? -9.309 -11.593 -1.540 1.00 92.25 84 ASN A C 1
ATOM 657 O O . ASN A 1 84 ? -10.406 -12.071 -1.825 1.00 92.25 84 ASN A O 1
ATOM 661 N N . ASP A 1 85 ? -8.613 -10.862 -2.414 1.00 93.88 85 ASP A N 1
ATOM 662 C CA . ASP A 1 85 ? -9.039 -10.565 -3.783 1.00 93.88 85 ASP A CA 1
ATOM 663 C C . ASP A 1 85 ? -8.092 -11.237 -4.791 1.00 93.88 85 ASP A C 1
ATOM 665 O O . ASP A 1 85 ? -6.909 -10.903 -4.898 1.00 93.88 85 ASP A O 1
ATOM 669 N N . VAL A 1 86 ? -8.626 -12.202 -5.545 1.00 90.50 86 VAL A N 1
ATOM 670 C CA . VAL A 1 86 ? -7.866 -12.997 -6.524 1.00 90.50 86 VAL A CA 1
ATOM 671 C C . VAL A 1 86 ? -7.318 -12.129 -7.660 1.00 90.50 86 VAL A C 1
ATOM 673 O O . VAL A 1 86 ? -6.180 -12.329 -8.100 1.00 90.50 86 VAL A O 1
ATOM 676 N N . ASP A 1 87 ? -8.083 -11.136 -8.115 1.00 92.06 87 ASP A N 1
ATOM 677 C CA . ASP A 1 87 ? -7.646 -10.240 -9.184 1.00 92.06 87 ASP A CA 1
ATOM 678 C C . ASP A 1 87 ? -6.509 -9.343 -8.688 1.00 92.06 87 ASP A C 1
ATOM 680 O O . ASP A 1 87 ? -5.527 -9.128 -9.406 1.00 92.06 87 ASP A O 1
ATOM 684 N N . ALA A 1 88 ? -6.585 -8.880 -7.438 1.00 92.56 88 ALA A N 1
ATOM 685 C CA . ALA A 1 88 ? -5.508 -8.120 -6.814 1.00 92.56 88 ALA A CA 1
ATOM 686 C C . ALA A 1 88 ? -4.246 -8.962 -6.605 1.00 92.56 88 ALA A C 1
ATOM 688 O O . ALA A 1 88 ? -3.151 -8.493 -6.918 1.00 92.56 88 ALA A O 1
ATOM 689 N N . ALA A 1 89 ? -4.382 -10.207 -6.138 1.00 91.69 89 ALA A N 1
ATOM 690 C CA . ALA A 1 89 ? -3.265 -11.139 -5.998 1.00 91.69 89 ALA A CA 1
ATOM 691 C C . ALA A 1 89 ? -2.510 -11.322 -7.324 1.00 91.69 89 ALA A C 1
ATOM 693 O O . ALA A 1 89 ? -1.281 -11.281 -7.340 1.00 91.69 89 ALA A O 1
ATOM 694 N N . SER A 1 90 ? -3.226 -11.398 -8.454 1.00 91.88 90 SER A N 1
ATOM 695 C CA . SER A 1 90 ? -2.621 -11.533 -9.791 1.00 91.88 90 SER A CA 1
ATOM 696 C C . SER A 1 90 ? -1.718 -10.360 -10.214 1.00 91.88 90 SER A C 1
ATOM 698 O O . SER A 1 90 ? -0.933 -10.491 -11.154 1.00 91.88 90 SER A O 1
ATOM 700 N N . ILE A 1 91 ? -1.815 -9.205 -9.542 1.00 96.00 91 ILE A N 1
ATOM 701 C CA . ILE A 1 91 ? -0.998 -8.023 -9.842 1.00 96.00 91 ILE A CA 1
ATOM 702 C C . ILE A 1 91 ? 0.401 -8.146 -9.243 1.00 96.00 91 ILE A C 1
ATOM 704 O O . ILE A 1 91 ? 1.365 -7.758 -9.898 1.00 96.00 91 ILE A O 1
ATOM 708 N N . TRP A 1 92 ? 0.523 -8.623 -8.006 1.00 96.25 92 TRP A N 1
ATOM 709 C CA . TRP A 1 92 ? 1.776 -8.561 -7.245 1.00 96.25 92 TRP A CA 1
ATOM 710 C C . TRP A 1 92 ? 2.386 -9.932 -6.972 1.00 96.25 92 TRP A C 1
ATOM 712 O O . TRP A 1 92 ? 3.596 -10.012 -6.762 1.00 96.25 92 TRP A O 1
ATOM 722 N N . ALA A 1 93 ? 1.586 -11.001 -6.999 1.00 93.94 93 ALA A N 1
ATOM 723 C CA . ALA A 1 93 ? 2.072 -12.343 -6.735 1.00 93.94 93 ALA A CA 1
ATOM 724 C C . ALA A 1 93 ? 3.147 -12.739 -7.754 1.00 93.94 93 ALA A C 1
ATOM 726 O O . ALA A 1 93 ? 2.959 -12.679 -8.971 1.00 93.94 93 ALA A O 1
ATOM 727 N N . ARG A 1 94 ? 4.291 -13.165 -7.224 1.00 93.19 94 ARG A N 1
ATOM 728 C CA . ARG A 1 94 ? 5.418 -13.664 -8.007 1.00 93.19 94 ARG A CA 1
ATOM 729 C C . ARG A 1 94 ? 5.097 -15.073 -8.532 1.00 93.19 94 ARG A C 1
ATOM 731 O O . ARG A 1 94 ? 4.800 -15.944 -7.714 1.00 93.19 94 ARG A O 1
ATOM 738 N N . PRO A 1 95 ? 5.227 -15.343 -9.842 1.00 90.00 95 PRO A N 1
ATOM 739 C CA . PRO A 1 95 ? 5.144 -16.702 -10.373 1.00 90.00 95 PRO A CA 1
ATOM 740 C C . PRO A 1 95 ? 6.251 -17.604 -9.807 1.00 90.00 95 PRO A C 1
ATOM 742 O O . PRO A 1 95 ? 7.393 -17.170 -9.684 1.00 90.00 95 PRO A O 1
ATOM 745 N N . GLU A 1 96 ? 5.951 -18.875 -9.524 1.00 88.50 96 GLU A N 1
ATOM 746 C CA . GLU A 1 96 ? 6.897 -19.808 -8.876 1.00 88.50 96 GLU A CA 1
ATOM 747 C C . GLU A 1 96 ? 8.213 -20.008 -9.644 1.00 88.50 96 GLU A C 1
ATOM 749 O O . GLU A 1 96 ? 9.264 -20.210 -9.041 1.00 88.50 96 GLU A O 1
ATOM 754 N N . HIS A 1 97 ? 8.170 -19.924 -10.975 1.00 87.75 97 HIS A N 1
ATOM 755 C CA . HIS A 1 97 ? 9.345 -20.095 -11.832 1.00 87.75 97 HIS A CA 1
ATOM 756 C C . HIS A 1 97 ? 10.286 -18.877 -11.834 1.00 87.75 97 HIS A C 1
ATOM 758 O O . HIS A 1 97 ? 11.408 -18.973 -12.333 1.00 87.75 97 HIS A O 1
ATOM 764 N N . VAL A 1 98 ? 9.845 -17.731 -11.303 1.00 88.88 98 VAL A N 1
ATOM 765 C CA . VAL A 1 98 ? 10.650 -16.510 -11.206 1.00 88.88 98 VAL A CA 1
ATOM 766 C C . VAL A 1 98 ? 11.258 -16.440 -9.810 1.00 88.88 98 VAL A C 1
ATOM 768 O O . VAL A 1 98 ? 10.579 -16.131 -8.835 1.00 88.88 98 VAL A O 1
ATOM 771 N N . GLY A 1 99 ? 12.554 -16.731 -9.712 1.00 88.31 99 GLY A N 1
ATOM 772 C CA . GLY A 1 99 ? 13.314 -16.663 -8.463 1.00 88.31 99 GLY A CA 1
ATOM 773 C C . GLY A 1 99 ? 14.208 -15.426 -8.355 1.00 88.31 99 GLY A C 1
ATOM 774 O O . GLY A 1 99 ? 14.423 -14.702 -9.326 1.00 88.31 99 GLY A O 1
ATOM 775 N N . GLY A 1 100 ? 14.779 -15.228 -7.167 1.00 93.06 100 GLY A N 1
ATOM 776 C CA . GLY A 1 100 ? 15.806 -14.219 -6.907 1.00 93.06 100 GLY A CA 1
ATOM 777 C C . GLY A 1 100 ? 15.306 -12.979 -6.169 1.00 93.06 100 GLY A C 1
ATOM 778 O O . GLY A 1 100 ? 14.117 -12.662 -6.148 1.00 93.06 100 GLY A O 1
ATOM 779 N N . GLU A 1 101 ? 16.254 -12.262 -5.572 1.00 94.06 101 GLU A N 1
ATOM 780 C CA . GLU A 1 101 ? 15.986 -11.130 -4.681 1.00 94.06 101 GLU A CA 1
ATOM 781 C C . GLU A 1 101 ? 15.210 -10.001 -5.376 1.00 94.06 101 GLU A C 1
ATOM 783 O O . GLU A 1 101 ? 14.232 -9.501 -4.833 1.00 94.06 101 GLU A O 1
ATOM 788 N N . LEU A 1 102 ? 15.569 -9.635 -6.614 1.00 95.19 102 LEU A N 1
ATOM 789 C CA . LEU A 1 102 ? 14.865 -8.577 -7.351 1.00 95.19 102 LEU A CA 1
ATOM 790 C C . LEU A 1 102 ? 13.375 -8.900 -7.556 1.00 95.19 102 LEU A C 1
ATOM 792 O O . LEU A 1 102 ? 12.533 -8.006 -7.483 1.00 95.19 102 LEU A O 1
ATOM 796 N N . ALA A 1 103 ? 13.045 -10.173 -7.790 1.00 96.62 103 ALA A N 1
ATOM 797 C CA . ALA A 1 103 ? 11.667 -10.624 -7.942 1.00 96.62 103 ALA A CA 1
ATOM 798 C C . ALA A 1 103 ? 10.885 -10.499 -6.624 1.00 96.62 103 ALA A C 1
ATOM 800 O O . ALA A 1 103 ? 9.723 -10.099 -6.624 1.00 96.62 103 ALA A O 1
ATOM 801 N N . GLU A 1 104 ? 11.519 -10.794 -5.490 1.00 96.19 104 GLU A N 1
ATOM 802 C CA . GLU A 1 104 ? 10.913 -10.636 -4.161 1.00 96.19 104 GLU A CA 1
ATOM 803 C C . GLU A 1 104 ? 10.678 -9.166 -3.829 1.00 96.19 104 GLU A C 1
ATOM 805 O O . GLU A 1 104 ? 9.575 -8.785 -3.434 1.00 96.19 104 GLU A O 1
ATOM 810 N N . LEU A 1 105 ? 11.681 -8.326 -4.088 1.00 96.75 105 LEU A N 1
ATOM 811 C CA . LEU A 1 105 ? 11.578 -6.881 -3.918 1.00 96.75 105 LEU A CA 1
ATOM 812 C C . LEU A 1 105 ? 10.449 -6.294 -4.772 1.00 96.75 105 LEU A C 1
ATOM 814 O O . LEU A 1 105 ? 9.666 -5.483 -4.275 1.00 96.75 105 LEU A O 1
ATOM 818 N N . LEU A 1 106 ? 10.323 -6.724 -6.032 1.00 98.06 106 LEU A N 1
ATOM 819 C CA . LEU A 1 106 ? 9.257 -6.256 -6.919 1.00 98.06 106 LEU A CA 1
ATOM 820 C C . LEU A 1 106 ? 7.874 -6.704 -6.437 1.00 98.06 106 LEU A C 1
ATOM 822 O O . LEU A 1 106 ? 6.945 -5.897 -6.444 1.00 98.06 106 LEU A O 1
ATOM 826 N N . SER A 1 107 ? 7.739 -7.959 -6.002 1.00 98.12 107 SER A N 1
ATOM 827 C CA . SER A 1 107 ? 6.488 -8.490 -5.446 1.00 98.12 107 SER A CA 1
ATOM 828 C C . SER A 1 107 ? 6.022 -7.651 -4.253 1.00 98.12 107 SER A C 1
ATOM 830 O O . SER A 1 107 ? 4.890 -7.167 -4.226 1.00 98.12 107 SER A O 1
ATOM 832 N N . ILE A 1 108 ? 6.931 -7.355 -3.317 1.00 97.56 108 ILE A N 1
ATOM 833 C CA . ILE A 1 108 ? 6.641 -6.519 -2.143 1.00 97.56 108 ILE A CA 1
ATOM 834 C C . ILE A 1 108 ? 6.301 -5.078 -2.553 1.00 97.56 108 ILE A C 1
ATOM 836 O O . ILE A 1 108 ? 5.357 -4.490 -2.019 1.00 97.56 108 ILE A O 1
ATOM 840 N N . ALA A 1 109 ? 7.043 -4.495 -3.499 1.00 98.19 109 ALA A N 1
ATOM 841 C CA . ALA A 1 109 ? 6.783 -3.145 -3.994 1.00 98.19 109 ALA A CA 1
ATOM 842 C C . ALA A 1 109 ? 5.387 -3.037 -4.626 1.00 98.19 109 ALA A C 1
ATOM 844 O O . ALA A 1 109 ? 4.636 -2.110 -4.319 1.00 98.19 109 ALA A O 1
ATOM 845 N N . LEU A 1 110 ? 5.009 -4.008 -5.460 1.00 98.38 110 LEU A N 1
ATOM 846 C CA . LEU A 1 110 ? 3.690 -4.051 -6.085 1.00 98.38 110 LEU A CA 1
ATOM 847 C C . LEU A 1 110 ? 2.582 -4.318 -5.080 1.00 98.38 110 LEU A C 1
ATOM 849 O O . LEU A 1 110 ? 1.551 -3.658 -5.163 1.00 98.38 110 LEU A O 1
ATOM 853 N N . TYR A 1 111 ? 2.799 -5.194 -4.100 1.00 98.25 111 TYR A N 1
ATOM 854 C CA . TYR A 1 111 ? 1.842 -5.411 -3.020 1.00 98.25 111 TYR A CA 1
ATOM 855 C C . TYR A 1 111 ? 1.524 -4.098 -2.294 1.00 98.25 111 TYR A C 1
ATOM 857 O O . TYR A 1 111 ? 0.359 -3.727 -2.169 1.00 98.25 111 TYR A O 1
ATOM 865 N N . ARG A 1 112 ? 2.550 -3.317 -1.922 1.00 97.81 112 ARG A N 1
ATOM 866 C CA . ARG A 1 112 ? 2.359 -1.983 -1.319 1.00 97.81 112 ARG A CA 1
ATOM 867 C C . ARG A 1 112 ? 1.564 -1.044 -2.225 1.00 97.81 112 ARG A C 1
ATOM 869 O O . ARG A 1 112 ? 0.692 -0.320 -1.752 1.00 97.81 112 ARG A O 1
ATOM 876 N N . ARG A 1 113 ? 1.827 -1.064 -3.534 1.00 98.06 113 ARG A N 1
ATOM 877 C CA . ARG A 1 113 ? 1.081 -0.246 -4.501 1.00 98.06 113 ARG A CA 1
ATOM 878 C C . ARG A 1 113 ? -0.353 -0.717 -4.707 1.00 98.06 113 ARG A C 1
ATOM 880 O O . ARG A 1 113 ? -1.220 0.127 -4.925 1.00 98.06 113 ARG A O 1
ATOM 887 N N . VAL A 1 114 ? -0.630 -2.011 -4.598 1.00 98.38 114 VAL A N 1
ATOM 888 C CA . VAL A 1 114 ? -1.995 -2.547 -4.594 1.00 98.38 114 VAL A CA 1
ATOM 889 C C . VAL A 1 114 ? -2.726 -2.109 -3.327 1.00 98.38 114 VAL A C 1
ATOM 891 O O . VAL A 1 114 ? -3.833 -1.595 -3.432 1.00 98.38 114 VAL A O 1
ATOM 894 N N . VAL A 1 115 ? -2.101 -2.188 -2.151 1.00 98.25 115 VAL A N 1
ATOM 895 C CA . VAL A 1 115 ? -2.681 -1.671 -0.897 1.00 98.25 115 VAL A CA 1
ATOM 896 C C . VAL A 1 115 ? -3.059 -0.192 -1.035 1.00 98.25 115 VAL A C 1
ATOM 898 O O . VAL A 1 115 ? -4.212 0.181 -0.809 1.00 98.25 115 VAL A O 1
ATOM 901 N N . ASP A 1 116 ? -2.134 0.647 -1.505 1.00 98.44 116 ASP A N 1
ATOM 902 C CA . ASP A 1 116 ? -2.423 2.064 -1.743 1.00 98.44 116 ASP A CA 1
ATOM 903 C C . ASP A 1 116 ? -3.484 2.264 -2.849 1.00 98.44 116 ASP A C 1
ATOM 905 O O . ASP A 1 116 ? -4.269 3.204 -2.792 1.00 98.44 116 ASP A O 1
ATOM 909 N N . LEU A 1 117 ? -3.599 1.375 -3.842 1.00 98.31 117 LEU A N 1
ATOM 910 C CA . LEU A 1 117 ? -4.657 1.454 -4.861 1.00 98.31 117 LEU A CA 1
ATOM 911 C C . LEU A 1 117 ? -6.057 1.279 -4.244 1.00 98.31 117 LEU A C 1
ATOM 913 O O . LEU A 1 117 ? -6.983 2.006 -4.613 1.00 98.31 117 LEU A O 1
ATOM 917 N N . TYR A 1 118 ? -6.225 0.364 -3.283 1.00 97.75 118 TYR A N 1
ATOM 918 C CA . TYR A 1 118 ? -7.498 0.184 -2.563 1.00 97.75 118 TYR A CA 1
ATOM 919 C C . TYR A 1 118 ? -7.876 1.412 -1.735 1.00 97.75 118 TYR A C 1
ATOM 921 O O . TYR A 1 118 ? -9.064 1.717 -1.603 1.00 97.75 118 TYR A O 1
ATOM 929 N N . ILE A 1 119 ? -6.881 2.112 -1.190 1.00 98.19 119 ILE A N 1
ATOM 930 C CA . ILE A 1 119 ? -7.082 3.372 -0.473 1.00 98.19 119 ILE A CA 1
ATOM 931 C C . ILE A 1 119 ? -7.440 4.482 -1.461 1.00 98.19 119 ILE A C 1
ATOM 933 O O . ILE A 1 119 ? -8.454 5.148 -1.276 1.00 98.19 119 ILE A O 1
ATOM 937 N N . ALA A 1 120 ? -6.675 4.642 -2.545 1.00 97.94 120 ALA A N 1
ATOM 938 C CA . ALA A 1 120 ? -6.875 5.695 -3.541 1.00 97.94 120 ALA A CA 1
ATOM 939 C C . ALA A 1 120 ? -8.271 5.657 -4.178 1.00 97.94 120 ALA A C 1
ATOM 941 O O . ALA A 1 120 ? -8.848 6.703 -4.462 1.00 97.94 120 ALA A O 1
ATOM 942 N N . ARG A 1 121 ? -8.832 4.456 -4.377 1.00 96.56 121 ARG A N 1
ATOM 943 C CA . ARG A 1 121 ? -10.201 4.264 -4.886 1.00 96.56 121 ARG A CA 1
ATOM 944 C C . ARG A 1 121 ? -11.291 4.767 -3.933 1.00 96.56 121 ARG A C 1
ATOM 946 O O . ARG A 1 121 ? -12.406 5.002 -4.387 1.00 96.56 121 ARG A O 1
ATOM 953 N N . ARG A 1 122 ? -10.987 4.905 -2.641 1.00 95.56 122 ARG A N 1
ATOM 954 C CA . ARG A 1 122 ? -11.923 5.354 -1.600 1.00 95.56 122 ARG A CA 1
ATOM 955 C C . ARG A 1 122 ? -11.678 6.804 -1.197 1.00 95.56 122 ARG A C 1
ATOM 957 O O . ARG A 1 122 ? -12.607 7.600 -1.179 1.00 95.56 122 ARG A O 1
ATOM 964 N N . ASP A 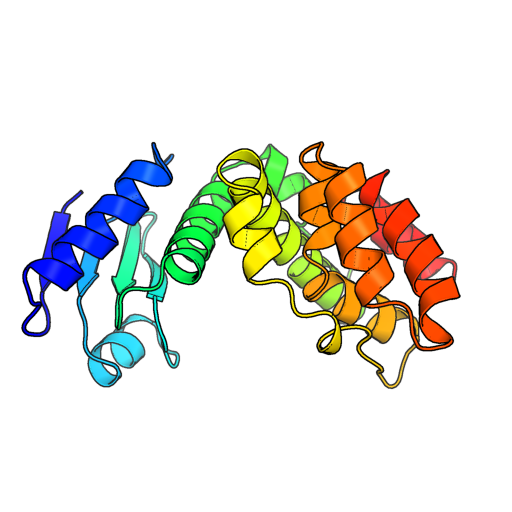1 123 ? -10.428 7.140 -0.899 1.00 96.81 123 ASP A N 1
ATOM 965 C CA . ASP A 1 123 ? -9.999 8.470 -0.476 1.00 96.81 123 ASP A CA 1
ATOM 966 C C . ASP A 1 123 ? -8.584 8.744 -1.001 1.00 96.81 123 ASP A C 1
ATOM 968 O O . ASP A 1 123 ? -7.566 8.427 -0.382 1.00 96.81 123 ASP A O 1
ATOM 972 N N . VAL A 1 124 ? -8.519 9.343 -2.189 1.00 97.56 124 VAL A N 1
ATOM 973 C CA . VAL A 1 124 ? -7.249 9.727 -2.812 1.00 97.56 124 VAL A CA 1
ATOM 974 C C . VAL A 1 124 ? -6.518 10.822 -2.026 1.00 97.56 124 VAL A C 1
ATOM 976 O O . VAL A 1 124 ? -5.288 10.891 -2.072 1.00 97.56 124 VAL A O 1
ATOM 979 N N . GLN A 1 125 ? -7.249 11.666 -1.288 1.00 97.38 125 GLN A N 1
ATOM 980 C CA . GLN A 1 125 ? -6.665 12.785 -0.546 1.00 97.38 125 GLN A CA 1
ATOM 981 C C . GLN A 1 125 ? -5.875 12.294 0.666 1.00 97.38 125 GLN A C 1
ATOM 983 O O . GLN A 1 125 ? -4.831 12.867 0.975 1.00 97.38 125 GLN A O 1
ATOM 988 N N . LEU A 1 126 ? -6.307 11.194 1.291 1.00 96.62 126 LEU A N 1
ATOM 989 C CA . LEU A 1 126 ? -5.566 10.550 2.375 1.00 96.62 126 LEU A CA 1
ATOM 990 C C . LEU A 1 126 ? -4.144 10.149 1.942 1.00 96.62 126 LEU A C 1
ATOM 992 O O . LEU A 1 126 ? -3.179 10.425 2.654 1.00 96.62 126 LEU A O 1
ATOM 996 N N . LEU A 1 127 ? -3.993 9.559 0.749 1.00 96.25 127 LEU A N 1
ATOM 997 C CA . LEU A 1 127 ? -2.670 9.220 0.211 1.00 96.25 127 LEU A CA 1
ATOM 998 C C . LEU A 1 127 ? -1.900 10.448 -0.252 1.00 96.25 127 LEU A C 1
ATOM 1000 O O . LEU A 1 127 ? -0.726 10.584 0.089 1.00 96.25 127 LEU A O 1
ATOM 1004 N N . ALA A 1 128 ? -2.555 11.346 -0.992 1.00 96.00 128 ALA A N 1
ATOM 1005 C CA . ALA A 1 128 ? -1.932 12.566 -1.493 1.00 96.00 128 ALA A CA 1
ATOM 1006 C C . ALA A 1 128 ? -1.354 13.427 -0.358 1.00 96.00 128 ALA A C 1
ATOM 1008 O O . ALA A 1 128 ? -0.244 13.935 -0.487 1.00 96.00 128 ALA A O 1
ATOM 1009 N N . GLY A 1 129 ? -2.070 13.541 0.766 1.00 95.38 129 GLY A N 1
ATOM 1010 C CA . GLY A 1 129 ? -1.628 14.281 1.948 1.00 95.38 129 GLY A CA 1
ATOM 1011 C C . GLY A 1 129 ? -0.465 13.629 2.699 1.00 95.38 129 GLY A C 1
ATOM 1012 O O . GLY A 1 129 ? 0.264 14.324 3.400 1.00 95.38 129 GLY A O 1
ATOM 1013 N N . SER A 1 130 ? -0.266 12.319 2.536 1.00 92.12 130 SER A N 1
ATOM 1014 C CA . SER A 1 130 ? 0.839 11.570 3.157 1.00 92.12 130 SER A CA 1
ATOM 1015 C C . SER A 1 130 ? 2.076 11.425 2.269 1.00 92.12 130 SER A C 1
ATOM 1017 O O . SER A 1 130 ? 3.123 10.985 2.741 1.00 92.12 130 SER A O 1
ATOM 1019 N N . PHE A 1 131 ? 1.964 11.755 0.980 1.00 92.56 131 PHE A N 1
ATOM 1020 C CA . PHE A 1 131 ? 3.061 11.603 0.034 1.00 92.56 131 PHE A CA 1
ATOM 1021 C C . PHE A 1 131 ? 4.168 12.619 0.328 1.00 92.56 131 PHE A C 1
ATOM 1023 O O . PHE A 1 131 ? 3.957 13.829 0.222 1.00 92.56 131 PHE A O 1
ATOM 1030 N N . ASN A 1 132 ? 5.364 12.121 0.642 1.00 90.25 132 ASN A N 1
ATOM 1031 C CA . ASN A 1 132 ? 6.548 12.941 0.840 1.00 90.25 132 ASN A CA 1
ATOM 1032 C C . ASN A 1 132 ? 7.483 12.841 -0.380 1.00 90.25 132 ASN A C 1
ATOM 1034 O O . ASN A 1 132 ? 8.116 11.804 -0.590 1.00 90.25 132 ASN A O 1
ATOM 1038 N N . PRO A 1 133 ? 7.644 13.922 -1.165 1.00 86.12 133 PRO A N 1
ATOM 1039 C CA . PRO A 1 133 ? 8.524 13.925 -2.330 1.00 86.12 133 PRO A CA 1
ATOM 1040 C C . PRO A 1 133 ? 10.006 13.688 -2.012 1.00 86.12 133 PRO A C 1
ATOM 1042 O O . PRO A 1 133 ? 10.767 13.432 -2.935 1.00 86.12 133 PRO A O 1
ATOM 1045 N N . GLN A 1 134 ? 10.433 13.837 -0.751 1.00 87.81 134 GLN A N 1
ATOM 1046 C CA . GLN A 1 134 ? 11.827 13.618 -0.341 1.00 87.81 134 GLN A CA 1
ATOM 1047 C C . GLN A 1 134 ? 12.172 12.141 -0.128 1.00 87.81 134 GLN A C 1
ATOM 1049 O O . GLN A 1 134 ? 13.350 11.800 -0.097 1.00 87.81 134 GLN A O 1
ATOM 1054 N N . ASP A 1 135 ? 11.167 11.270 -0.010 1.00 87.75 135 ASP A N 1
ATOM 1055 C CA . ASP A 1 135 ? 11.385 9.834 0.199 1.00 87.75 135 ASP A CA 1
ATOM 1056 C C . ASP A 1 135 ? 11.740 9.110 -1.109 1.00 87.75 135 ASP A C 1
ATOM 1058 O O . ASP A 1 135 ? 12.151 7.951 -1.096 1.00 87.75 135 ASP A O 1
ATOM 1062 N N . ILE A 1 136 ? 11.578 9.787 -2.251 1.00 88.81 136 ILE A N 1
ATOM 1063 C CA . ILE A 1 136 ? 11.955 9.289 -3.570 1.00 88.81 136 ILE A CA 1
ATOM 1064 C C . ILE A 1 136 ? 12.886 10.288 -4.271 1.00 88.81 136 ILE A C 1
ATOM 1066 O O . ILE A 1 136 ? 12.720 11.503 -4.144 1.00 88.81 136 ILE A O 1
ATOM 1070 N N . PRO A 1 137 ? 13.874 9.817 -5.043 1.00 86.44 137 PRO A N 1
ATOM 1071 C CA . PRO A 1 137 ? 14.153 8.436 -5.404 1.00 86.44 137 PRO A CA 1
ATOM 1072 C C . PRO A 1 137 ? 15.012 7.736 -4.345 1.00 86.44 137 PRO A C 1
ATOM 1074 O O . PRO A 1 137 ? 15.751 8.380 -3.605 1.00 86.44 137 PRO A O 1
ATOM 1077 N N . VAL A 1 138 ? 14.940 6.408 -4.302 1.00 87.25 138 VAL A N 1
ATOM 1078 C CA . VAL A 1 138 ? 15.831 5.595 -3.468 1.00 87.25 138 VAL A CA 1
ATOM 1079 C C . VAL A 1 138 ? 16.991 5.117 -4.329 1.00 87.25 138 VAL A C 1
ATOM 1081 O O . VAL A 1 138 ? 16.779 4.402 -5.310 1.00 87.25 138 VAL A O 1
ATOM 1084 N N . GLU A 1 139 ? 18.209 5.506 -3.962 1.00 86.69 139 GLU A N 1
ATOM 1085 C CA . GLU A 1 139 ? 19.436 5.037 -4.607 1.00 86.69 139 GLU A CA 1
ATOM 1086 C C . GLU A 1 139 ? 19.946 3.764 -3.919 1.00 86.69 139 GLU A C 1
ATOM 1088 O O . GLU A 1 139 ? 19.996 3.676 -2.691 1.00 86.69 139 GLU A O 1
ATOM 1093 N N . ALA A 1 140 ? 20.312 2.770 -4.723 1.00 87.69 140 ALA A N 1
ATOM 1094 C CA . ALA A 1 140 ? 20.870 1.496 -4.289 1.00 87.69 140 ALA A CA 1
ATOM 1095 C C . ALA A 1 140 ? 22.129 1.150 -5.098 1.00 87.69 140 ALA A C 1
ATOM 1097 O O . ALA A 1 140 ? 22.509 1.855 -6.033 1.00 87.69 140 ALA A O 1
ATOM 1098 N N . ASP A 1 141 ? 22.765 0.037 -4.739 1.00 88.94 141 ASP A N 1
ATOM 1099 C CA . ASP A 1 141 ? 23.948 -0.504 -5.413 1.00 88.94 141 ASP A CA 1
ATOM 1100 C C . ASP A 1 141 ? 23.683 -0.943 -6.862 1.00 88.94 141 ASP A C 1
ATOM 1102 O O . ASP A 1 141 ? 24.600 -0.982 -7.680 1.00 88.94 141 ASP A O 1
ATOM 1106 N N . ASP A 1 142 ? 22.423 -1.232 -7.181 1.00 90.62 142 ASP A N 1
ATOM 1107 C CA . ASP A 1 142 ? 21.959 -1.614 -8.508 1.00 90.62 142 ASP A CA 1
ATOM 1108 C C . ASP A 1 142 ? 20.815 -0.706 -8.998 1.00 90.62 142 ASP A C 1
ATOM 1110 O O . ASP A 1 142 ? 19.939 -0.265 -8.239 1.00 90.62 142 ASP A O 1
ATOM 1114 N N . VAL A 1 143 ? 20.798 -0.444 -10.308 1.00 91.88 143 VAL A N 1
ATOM 1115 C CA . VAL A 1 143 ? 19.797 0.420 -10.949 1.00 91.88 143 VAL A CA 1
ATOM 1116 C C . VAL A 1 143 ? 18.398 -0.189 -10.841 1.00 91.88 143 VAL A C 1
ATOM 1118 O O . VAL A 1 143 ? 17.445 0.532 -10.542 1.00 91.88 143 VAL A O 1
ATOM 1121 N N . LYS A 1 144 ? 18.243 -1.506 -11.028 1.00 94.81 144 LYS A N 1
ATOM 1122 C CA . LYS A 1 144 ? 16.932 -2.175 -10.955 1.00 94.81 144 LYS A CA 1
ATOM 1123 C C . LYS A 1 144 ? 16.403 -2.143 -9.530 1.00 94.81 144 LYS A C 1
ATOM 1125 O O . LYS A 1 144 ? 15.231 -1.826 -9.329 1.00 94.81 144 LYS A O 1
ATOM 1130 N N . ARG A 1 145 ? 17.269 -2.382 -8.539 1.00 94.88 145 ARG A N 1
ATOM 1131 C CA . ARG A 1 145 ? 16.916 -2.211 -7.120 1.00 94.88 145 ARG A CA 1
ATOM 1132 C C . ARG A 1 145 ? 16.475 -0.783 -6.813 1.00 94.88 145 ARG A C 1
ATOM 1134 O O . ARG A 1 145 ? 15.432 -0.607 -6.193 1.00 94.88 145 ARG A O 1
ATOM 1141 N N . SER A 1 146 ? 17.189 0.224 -7.315 1.00 94.19 146 SER A N 1
ATOM 1142 C CA . SER A 1 146 ? 16.815 1.638 -7.140 1.00 94.19 146 SER A CA 1
ATOM 1143 C C . SER A 1 146 ? 15.414 1.933 -7.697 1.00 94.19 146 SER A C 1
ATOM 1145 O O . SER A 1 146 ? 14.585 2.559 -7.032 1.00 94.19 146 SER A O 1
ATOM 1147 N N . LEU A 1 147 ? 15.101 1.421 -8.896 1.00 95.81 147 LEU A N 1
ATOM 1148 C CA . LEU A 1 147 ? 13.774 1.552 -9.508 1.00 95.81 147 LEU A CA 1
ATOM 1149 C C . LEU A 1 147 ? 12.678 0.875 -8.672 1.00 95.81 147 LEU A C 1
ATOM 1151 O O . LEU A 1 147 ? 11.621 1.469 -8.457 1.00 95.81 147 LEU A O 1
ATOM 1155 N N . VAL A 1 148 ? 12.927 -0.342 -8.182 1.00 97.19 148 VAL A N 1
ATOM 1156 C CA . VAL A 1 148 ? 11.959 -1.114 -7.386 1.00 97.19 148 VAL A CA 1
ATOM 1157 C C . VAL A 1 148 ? 11.740 -0.502 -6.001 1.00 97.19 148 VAL A C 1
ATOM 1159 O O . VAL A 1 148 ? 10.594 -0.373 -5.572 1.00 97.19 148 VAL A O 1
ATOM 1162 N N . TYR A 1 149 ? 12.795 -0.063 -5.314 1.00 96.00 149 TYR A N 1
ATOM 1163 C CA . TYR A 1 149 ? 12.666 0.619 -4.025 1.00 96.00 149 TYR A CA 1
ATOM 1164 C C . TYR A 1 149 ? 11.944 1.956 -4.157 1.00 96.00 149 TYR A C 1
ATOM 1166 O O . TYR A 1 149 ? 11.063 2.259 -3.353 1.00 96.00 149 TYR A O 1
ATOM 1174 N N . THR A 1 150 ? 12.238 2.713 -5.215 1.00 95.44 150 THR A N 1
ATOM 1175 C CA . THR A 1 150 ? 11.500 3.943 -5.513 1.00 95.44 150 THR A CA 1
ATOM 1176 C C . THR A 1 150 ? 10.021 3.638 -5.776 1.00 95.44 150 THR A C 1
ATOM 1178 O O . THR A 1 150 ? 9.150 4.272 -5.179 1.00 95.44 150 THR A O 1
ATOM 1181 N N . LEU A 1 151 ? 9.718 2.606 -6.575 1.00 97.06 151 LEU A N 1
ATOM 1182 C CA . LEU A 1 151 ? 8.345 2.149 -6.812 1.00 97.06 151 LEU A CA 1
ATOM 1183 C C . LEU A 1 151 ? 7.631 1.738 -5.523 1.00 97.06 151 LEU A C 1
ATOM 1185 O O . LE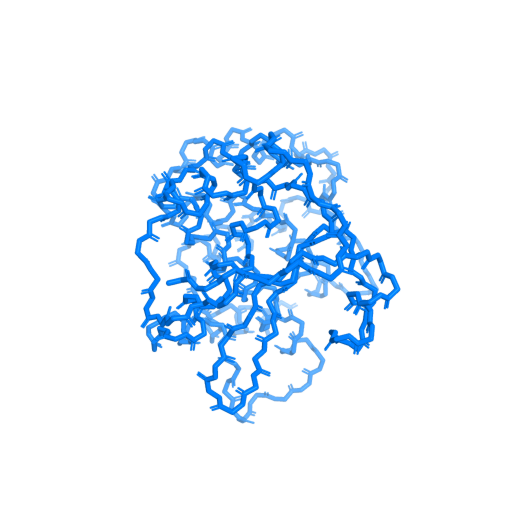U A 1 151 ? 6.431 1.965 -5.420 1.00 97.06 151 LEU A O 1
ATOM 1189 N N . ALA A 1 152 ? 8.338 1.167 -4.544 1.00 96.94 152 ALA A N 1
ATOM 1190 C CA . ALA A 1 152 ? 7.779 0.770 -3.251 1.00 96.94 152 ALA A CA 1
ATOM 1191 C C . ALA A 1 152 ? 7.384 1.961 -2.358 1.00 96.94 152 ALA A C 1
ATOM 1193 O O . ALA A 1 152 ? 6.575 1.789 -1.443 1.00 96.94 152 ALA A O 1
ATOM 1194 N N . LEU A 1 153 ? 7.865 3.180 -2.644 1.00 95.12 153 LEU A N 1
ATOM 1195 C CA . LEU A 1 153 ? 7.537 4.419 -1.914 1.00 95.12 153 LEU A CA 1
ATOM 1196 C C . LEU A 1 153 ? 6.679 5.413 -2.719 1.00 95.12 153 LEU A C 1
ATOM 1198 O O . LEU A 1 153 ? 5.903 6.166 -2.141 1.00 95.12 153 LEU A O 1
ATOM 1202 N N . ASP A 1 154 ? 6.712 5.338 -4.047 1.00 95.50 154 ASP A N 1
ATOM 1203 C CA . ASP A 1 154 ? 5.912 6.178 -4.939 1.00 95.50 154 ASP A CA 1
ATOM 1204 C C . ASP A 1 154 ? 4.403 5.836 -4.978 1.00 95.50 154 ASP A C 1
ATOM 1206 O O . ASP A 1 154 ? 3.906 5.148 -5.876 1.00 95.50 154 ASP A O 1
ATOM 1210 N N . ALA A 1 155 ? 3.643 6.378 -4.022 1.00 96.12 155 ALA A N 1
ATOM 1211 C CA . ALA A 1 155 ? 2.181 6.264 -3.984 1.00 96.12 155 ALA A CA 1
ATOM 1212 C C . ALA A 1 155 ? 1.481 6.905 -5.203 1.00 96.12 155 ALA A C 1
ATOM 1214 O O . ALA A 1 155 ? 0.318 6.598 -5.481 1.00 96.12 155 ALA A O 1
ATOM 1215 N N . THR A 1 156 ? 2.166 7.761 -5.977 1.00 96.88 156 THR A N 1
ATOM 1216 C CA . THR A 1 156 ? 1.562 8.400 -7.157 1.00 96.88 156 THR A CA 1
ATOM 1217 C C . THR A 1 156 ? 1.230 7.389 -8.255 1.00 96.88 156 THR A C 1
ATOM 1219 O O . THR A 1 156 ? 0.293 7.614 -9.020 1.00 96.88 156 THR A O 1
ATOM 1222 N N . VAL A 1 157 ? 1.920 6.241 -8.298 1.00 97.88 157 VAL A N 1
ATOM 1223 C CA . VAL A 1 157 ? 1.570 5.119 -9.183 1.00 97.88 157 VAL A CA 1
ATOM 1224 C C . VAL A 1 157 ? 0.166 4.613 -8.866 1.00 97.88 157 VAL A C 1
ATOM 1226 O O . VAL A 1 157 ? -0.677 4.544 -9.759 1.00 97.88 157 VAL A O 1
ATOM 1229 N N . SER A 1 158 ? -0.118 4.327 -7.595 1.00 98.44 158 SER A N 1
ATOM 1230 C CA . SER A 1 158 ? -1.430 3.850 -7.146 1.00 98.44 158 SER A CA 1
ATOM 1231 C C . SER A 1 158 ? -2.533 4.873 -7.414 1.00 98.44 158 SER A C 1
ATOM 1233 O O . SER A 1 158 ? -3.604 4.509 -7.894 1.00 98.44 158 SER A O 1
ATOM 1235 N N . ILE A 1 159 ? -2.252 6.162 -7.186 1.00 98.50 159 ILE A N 1
ATOM 1236 C CA . ILE A 1 159 ? -3.168 7.276 -7.483 1.00 98.50 159 ILE A CA 1
ATOM 1237 C C . ILE A 1 159 ? -3.484 7.343 -8.988 1.00 98.50 159 ILE A C 1
ATOM 1239 O O . ILE A 1 159 ? -4.647 7.476 -9.377 1.00 98.50 159 ILE A O 1
ATOM 1243 N N . ALA A 1 160 ? -2.473 7.211 -9.851 1.00 98.50 160 ALA A N 1
ATOM 1244 C CA . ALA A 1 160 ? -2.660 7.229 -11.300 1.00 98.50 160 ALA A CA 1
ATOM 1245 C C . ALA A 1 160 ? -3.456 6.012 -11.797 1.00 98.50 160 ALA A C 1
ATOM 1247 O O . ALA A 1 160 ? -4.359 6.172 -12.622 1.00 98.50 160 ALA A O 1
ATOM 1248 N N . VAL A 1 161 ? -3.150 4.815 -11.282 1.00 98.31 161 VAL A N 1
ATOM 1249 C CA . VAL A 1 161 ? -3.862 3.562 -11.599 1.00 98.31 161 VAL A CA 1
ATOM 1250 C C . VAL A 1 161 ? -5.314 3.607 -11.109 1.00 98.31 161 VAL A C 1
ATOM 1252 O O . VAL A 1 161 ? -6.199 3.072 -11.772 1.00 98.31 161 VAL A O 1
ATOM 1255 N N . ALA A 1 162 ? -5.593 4.310 -10.008 1.00 98.06 162 ALA A N 1
ATOM 1256 C CA . ALA A 1 162 ? -6.952 4.570 -9.530 1.00 98.06 162 ALA A CA 1
ATOM 1257 C C . ALA A 1 162 ? -7.755 5.541 -10.423 1.00 98.06 162 ALA A C 1
ATOM 1259 O O . ALA A 1 162 ? -8.948 5.718 -10.197 1.00 98.06 162 ALA A O 1
ATOM 1260 N N . GLY A 1 163 ? -7.128 6.163 -11.431 1.00 98.19 163 GLY A N 1
ATOM 1261 C CA . GLY A 1 163 ? -7.769 7.084 -12.377 1.00 98.19 163 GLY A CA 1
ATOM 1262 C C . GLY A 1 163 ? -7.451 8.565 -12.144 1.00 98.19 163 GLY A C 1
ATOM 1263 O O . GLY A 1 163 ? -7.768 9.398 -12.992 1.00 98.19 163 GLY A O 1
ATOM 1264 N N . PHE A 1 164 ? -6.751 8.919 -11.064 1.00 98.25 164 PHE A N 1
ATOM 1265 C CA . PHE A 1 164 ? -6.431 10.307 -10.708 1.00 98.25 164 PHE A CA 1
ATOM 1266 C C . PHE A 1 164 ? -5.101 10.773 -11.324 1.00 98.25 164 PHE A C 1
ATOM 1268 O O . PHE A 1 164 ? -4.212 11.277 -10.635 1.00 98.25 164 PHE A O 1
ATOM 1275 N N . ARG A 1 165 ? -4.947 10.605 -12.645 1.00 97.06 165 ARG A N 1
ATOM 1276 C CA . ARG A 1 165 ? -3.677 10.852 -13.360 1.00 97.06 165 ARG A CA 1
ATOM 1277 C C . ARG A 1 165 ? -3.128 12.270 -13.173 1.00 97.06 165 ARG A C 1
ATOM 1279 O O . ARG A 1 165 ? -1.933 12.418 -12.943 1.00 97.06 165 ARG A O 1
ATOM 1286 N N . SER A 1 166 ? -3.978 13.297 -13.231 1.00 97.31 166 SER A N 1
ATOM 1287 C CA . SER A 1 166 ? -3.545 14.696 -13.076 1.00 97.31 166 SER A CA 1
ATOM 1288 C C . SER A 1 166 ? -2.963 14.977 -11.689 1.00 97.31 166 SER A C 1
ATOM 1290 O O . SER A 1 166 ? -1.903 15.585 -11.588 1.00 97.31 166 SER A O 1
ATOM 1292 N N . LEU A 1 167 ? -3.616 14.480 -10.633 1.00 97.00 167 LEU A N 1
ATOM 1293 C CA . LEU A 1 167 ? -3.136 14.621 -9.256 1.00 97.00 167 LEU A CA 1
ATOM 1294 C C . LEU A 1 167 ? -1.830 13.847 -9.040 1.00 97.00 167 LEU A C 1
ATOM 1296 O O . LEU A 1 167 ? -0.894 14.365 -8.438 1.00 97.00 167 LEU A O 1
ATOM 1300 N N . ALA A 1 168 ? -1.751 12.618 -9.556 1.00 96.69 168 ALA A N 1
ATOM 1301 C CA . ALA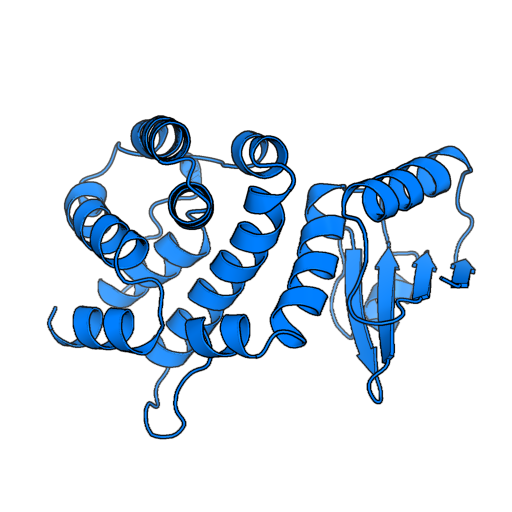 A 1 168 ? -0.534 11.817 -9.484 1.00 96.69 168 ALA A CA 1
ATOM 1302 C C . ALA A 1 168 ? 0.660 12.526 -10.134 1.00 96.69 168 ALA A C 1
ATOM 1304 O O . ALA A 1 168 ? 1.761 12.489 -9.589 1.00 96.69 168 ALA A O 1
ATOM 1305 N N . GLU A 1 169 ? 0.454 13.159 -11.291 1.00 95.19 169 GLU A N 1
ATOM 1306 C CA . GLU A 1 169 ? 1.512 13.892 -11.984 1.00 95.19 169 GLU A CA 1
ATOM 1307 C C . GLU A 1 169 ? 1.911 15.163 -11.234 1.00 95.19 169 GLU A C 1
ATOM 1309 O O . GLU A 1 169 ? 3.099 15.423 -11.067 1.00 95.19 169 GLU A O 1
ATOM 1314 N N . GLU A 1 170 ? 0.944 15.913 -10.700 1.00 94.62 170 GLU A N 1
ATOM 1315 C CA . GLU A 1 170 ? 1.231 17.089 -9.877 1.00 94.62 170 GLU A CA 1
ATOM 1316 C C . GLU A 1 170 ? 2.103 16.733 -8.665 1.00 94.62 170 GLU A C 1
ATOM 1318 O O . GLU A 1 170 ? 3.103 17.402 -8.400 1.00 94.62 170 GLU A O 1
ATOM 1323 N N . LEU A 1 171 ? 1.759 15.660 -7.946 1.00 93.19 171 LEU A N 1
ATOM 1324 C CA . LEU A 1 171 ? 2.537 15.178 -6.804 1.00 93.19 171 LEU A CA 1
ATOM 1325 C C . LEU A 1 171 ? 3.928 14.701 -7.230 1.00 93.19 171 LEU A C 1
ATOM 1327 O O . LEU A 1 171 ? 4.919 15.063 -6.597 1.00 93.19 171 LEU A O 1
ATOM 1331 N N . TYR A 1 172 ? 4.017 13.938 -8.320 1.00 92.00 172 TYR A N 1
ATOM 1332 C CA . TYR A 1 172 ? 5.282 13.404 -8.821 1.00 92.00 172 TYR A CA 1
ATOM 1333 C C . TYR A 1 172 ? 6.253 14.509 -9.263 1.00 92.00 172 TYR A C 1
ATOM 1335 O O . TYR A 1 172 ? 7.445 14.456 -8.952 1.00 92.00 172 TYR A O 1
ATOM 1343 N N . L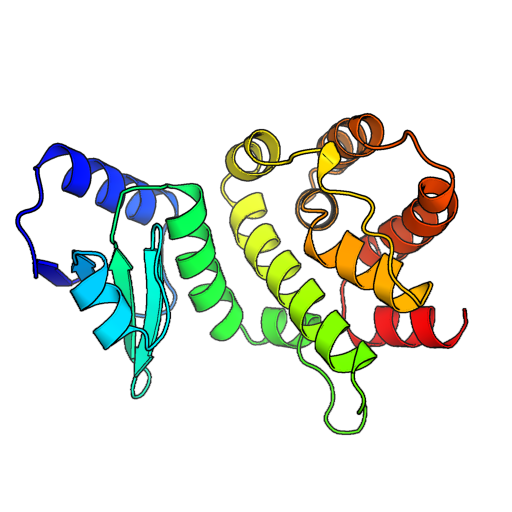EU A 1 173 ? 5.753 15.564 -9.912 1.00 90.00 173 LEU A N 1
ATOM 1344 C CA . LEU A 1 173 ? 6.568 16.710 -10.325 1.00 90.00 173 LEU A CA 1
ATOM 1345 C C . LEU A 1 173 ? 7.202 17.450 -9.140 1.00 90.00 173 LEU A C 1
ATOM 1347 O O . LEU A 1 173 ? 8.284 18.015 -9.293 1.00 90.00 173 LEU A O 1
ATOM 1351 N N . ARG A 1 174 ? 6.594 17.404 -7.945 1.00 86.75 174 ARG A N 1
ATOM 1352 C CA . ARG A 1 174 ? 7.197 17.969 -6.722 1.00 86.75 174 ARG A CA 1
ATOM 1353 C C . ARG A 1 174 ? 8.461 17.217 -6.292 1.00 86.75 174 ARG A C 1
ATOM 1355 O O . ARG A 1 174 ? 9.293 17.795 -5.594 1.00 86.75 174 ARG A O 1
ATOM 1362 N N . ALA A 1 175 ? 8.607 15.961 -6.712 1.00 80.25 175 ALA A N 1
ATOM 1363 C CA . ALA A 1 175 ? 9.722 15.088 -6.362 1.00 80.25 175 ALA A CA 1
ATOM 1364 C C . ALA A 1 175 ? 10.910 15.231 -7.340 1.00 80.25 175 ALA A C 1
ATOM 1366 O O . ALA A 1 175 ? 12.070 15.092 -6.953 1.00 80.25 175 ALA A O 1
ATOM 1367 N N . LYS A 1 176 ? 10.644 15.604 -8.600 1.00 71.00 176 LYS A N 1
ATOM 1368 C CA . LYS A 1 176 ? 11.623 15.660 -9.698 1.00 71.00 176 LYS A CA 1
ATOM 1369 C C . LYS A 1 176 ? 12.731 16.709 -9.482 1.00 71.00 176 LYS A C 1
ATOM 1371 O O . LYS A 1 176 ? 12.605 17.852 -9.917 1.00 71.00 176 LYS A O 1
ATOM 1376 N N . ARG A 1 177 ? 13.839 16.324 -8.832 1.00 63.47 177 ARG A N 1
ATOM 1377 C CA . ARG A 1 177 ? 15.015 17.201 -8.593 1.00 63.47 177 ARG A CA 1
ATOM 1378 C C . ARG A 1 177 ? 16.390 16.571 -8.882 1.00 63.47 177 ARG A C 1
ATOM 1380 O O . ARG A 1 177 ? 17.395 17.254 -8.720 1.00 63.47 177 ARG A O 1
ATOM 1387 N N . VAL A 1 178 ? 16.460 15.304 -9.308 1.00 61.31 178 VAL A N 1
ATOM 1388 C CA . VAL A 1 178 ? 17.714 14.511 -9.395 1.00 61.31 178 VAL A CA 1
ATOM 1389 C C . VAL A 1 178 ? 17.789 13.717 -10.723 1.00 61.31 178 VAL A C 1
ATOM 1391 O O . VAL A 1 178 ? 16.738 13.344 -11.240 1.00 61.31 178 VAL A O 1
ATOM 1394 N N . PRO A 1 179 ? 18.971 13.414 -11.306 1.00 59.28 179 PRO A N 1
ATOM 1395 C CA . PRO A 1 179 ? 19.087 12.750 -12.620 1.00 59.28 179 PRO A CA 1
ATOM 1396 C C . PRO A 1 179 ? 18.396 11.382 -12.763 1.00 59.28 179 PRO A C 1
ATOM 1398 O O . PRO A 1 179 ? 17.884 11.059 -13.835 1.00 59.28 179 PRO A O 1
ATOM 1401 N N . ILE A 1 180 ? 18.318 10.587 -11.690 1.00 69.38 180 ILE A N 1
ATOM 1402 C CA . ILE A 1 180 ? 17.645 9.273 -11.695 1.00 69.38 180 ILE A CA 1
ATOM 1403 C C . ILE A 1 180 ? 16.142 9.370 -12.031 1.00 69.38 180 ILE A C 1
ATOM 1405 O O . ILE A 1 180 ? 15.534 8.388 -12.465 1.00 69.38 180 ILE A O 1
ATOM 1409 N N . TYR A 1 181 ? 15.545 10.566 -11.931 1.00 74.75 181 TYR A N 1
ATOM 1410 C CA . TYR A 1 181 ? 14.149 10.799 -12.289 1.00 74.75 181 TYR A CA 1
ATOM 1411 C C . TYR A 1 181 ? 13.833 10.562 -13.757 1.00 74.75 181 TYR A C 1
ATOM 1413 O O . TYR A 1 181 ? 12.699 10.199 -14.040 1.00 74.75 181 TYR A O 1
ATOM 1421 N N . ASP A 1 182 ? 14.762 10.738 -14.696 1.00 83.00 182 ASP A N 1
ATOM 1422 C CA . ASP A 1 182 ? 14.431 10.517 -16.110 1.00 83.00 182 ASP A CA 1
ATOM 1423 C C . ASP A 1 182 ? 14.295 9.026 -16.433 1.00 83.00 182 ASP A C 1
ATOM 1425 O O . ASP A 1 182 ? 13.410 8.632 -17.198 1.00 83.00 182 ASP A O 1
ATOM 1429 N N . LEU A 1 183 ? 15.127 8.182 -15.813 1.00 88.81 183 LEU A N 1
ATOM 1430 C CA . LEU A 1 183 ? 14.990 6.730 -15.906 1.00 88.81 183 LEU A CA 1
ATOM 1431 C C . LEU A 1 183 ? 13.751 6.257 -15.140 1.00 88.81 183 LEU A C 1
ATOM 1433 O O . LEU A 1 183 ? 12.920 5.533 -15.695 1.00 88.81 183 LEU A O 1
ATOM 1437 N N . TYR A 1 184 ? 13.591 6.715 -13.895 1.00 92.50 184 TYR A N 1
ATOM 1438 C CA . TYR A 1 184 ? 12.438 6.352 -13.082 1.00 92.50 184 TYR A CA 1
ATOM 1439 C C . TYR A 1 184 ? 11.123 6.856 -13.690 1.00 92.50 184 TYR A C 1
ATOM 1441 O O . TYR A 1 184 ? 10.146 6.127 -13.659 1.00 92.50 184 TYR A O 1
ATOM 1449 N N . SER A 1 185 ? 11.083 8.023 -14.343 1.00 92.31 185 SER A N 1
ATOM 1450 C CA . SER A 1 185 ? 9.888 8.523 -15.049 1.00 92.31 185 SER A CA 1
ATOM 1451 C C . SER A 1 185 ? 9.424 7.543 -16.125 1.00 92.31 185 SER A C 1
ATOM 1453 O O . SER A 1 185 ? 8.232 7.256 -16.231 1.00 92.31 185 SER A O 1
ATOM 1455 N N . ARG A 1 186 ? 10.355 6.997 -16.923 1.00 93.88 186 ARG A N 1
ATOM 1456 C CA . ARG A 1 186 ? 10.022 6.000 -17.956 1.00 93.88 186 ARG A CA 1
ATOM 1457 C C . ARG A 1 186 ? 9.502 4.716 -17.325 1.00 93.88 186 ARG A C 1
ATOM 1459 O O . ARG A 1 186 ? 8.461 4.218 -17.746 1.00 93.88 186 ARG A O 1
ATOM 1466 N N . PHE A 1 187 ? 10.193 4.227 -16.296 1.00 96.19 187 PHE A N 1
ATOM 1467 C CA . PHE A 1 187 ? 9.780 3.040 -15.554 1.00 96.19 187 PHE A CA 1
ATOM 1468 C C . PHE A 1 187 ? 8.401 3.220 -14.904 1.00 96.19 187 PHE A C 1
ATOM 1470 O O . PHE A 1 187 ? 7.505 2.422 -15.146 1.00 96.19 187 PHE A O 1
ATOM 1477 N N . ARG A 1 188 ? 8.186 4.310 -14.166 1.00 96.06 188 ARG A N 1
ATOM 1478 C CA . ARG A 1 188 ? 6.911 4.694 -13.550 1.00 96.06 188 ARG A CA 1
ATOM 1479 C C . ARG A 1 188 ? 5.779 4.713 -14.572 1.00 96.06 188 ARG A C 1
ATOM 1481 O O . ARG A 1 188 ? 4.739 4.101 -14.347 1.00 96.06 188 ARG A O 1
ATOM 1488 N N . ASN A 1 189 ? 5.979 5.372 -15.712 1.00 96.88 189 ASN A N 1
ATOM 1489 C CA . ASN A 1 189 ? 4.970 5.428 -16.770 1.00 96.88 189 ASN A CA 1
ATOM 1490 C C . ASN A 1 189 ? 4.684 4.045 -17.368 1.00 96.88 189 ASN A C 1
ATOM 1492 O O . ASN A 1 189 ? 3.531 3.739 -17.679 1.00 96.88 189 ASN A O 1
ATOM 1496 N N . PHE A 1 190 ? 5.703 3.193 -17.508 1.00 98.25 190 PHE A N 1
ATOM 1497 C CA . PHE A 1 190 ? 5.509 1.803 -17.912 1.00 98.25 190 PHE A CA 1
ATOM 1498 C C . PHE A 1 190 ? 4.672 1.038 -16.879 1.00 98.25 190 PHE A C 1
ATOM 1500 O O . PHE A 1 190 ? 3.686 0.408 -17.258 1.00 98.25 190 PHE A O 1
ATOM 1507 N N . VAL A 1 191 ? 5.005 1.154 -15.589 1.00 98.31 191 VAL A N 1
ATOM 1508 C CA . VAL A 1 191 ? 4.295 0.510 -14.473 1.00 98.31 191 VAL A CA 1
ATOM 1509 C C . VAL A 1 191 ? 2.832 0.951 -14.409 1.00 98.31 191 VAL A C 1
ATOM 1511 O O . VAL A 1 191 ? 1.957 0.100 -14.304 1.00 98.31 191 VAL A O 1
ATOM 1514 N N . ILE A 1 192 ? 2.539 2.250 -14.529 1.00 98.25 192 ILE A N 1
ATOM 1515 C CA . ILE A 1 192 ? 1.160 2.778 -14.504 1.00 98.25 192 ILE A CA 1
ATOM 1516 C C . ILE A 1 192 ? 0.302 2.162 -15.618 1.00 98.25 192 ILE A C 1
ATOM 1518 O O . ILE A 1 192 ? -0.880 1.895 -15.412 1.00 98.25 192 ILE A O 1
ATOM 1522 N N . ASN A 1 193 ? 0.880 1.936 -16.800 1.00 97.94 193 ASN A N 1
ATOM 1523 C CA . ASN A 1 193 ? 0.153 1.372 -17.938 1.00 97.94 193 ASN A CA 1
ATOM 1524 C C . ASN A 1 193 ? 0.139 -0.166 -17.948 1.00 97.94 193 ASN A C 1
ATOM 1526 O O . ASN A 1 193 ? -0.721 -0.754 -18.596 1.00 97.94 193 ASN A O 1
ATOM 1530 N N . ASN A 1 194 ? 1.062 -0.814 -17.233 1.00 97.75 194 ASN A N 1
ATOM 1531 C CA . ASN A 1 194 ? 1.245 -2.267 -17.208 1.00 97.75 194 ASN A CA 1
ATOM 1532 C C . ASN A 1 194 ? 1.337 -2.768 -15.764 1.00 97.75 194 ASN A C 1
ATOM 1534 O O . ASN A 1 194 ? 2.291 -3.452 -15.403 1.00 97.75 194 ASN A O 1
ATOM 1538 N N . PHE A 1 195 ? 0.370 -2.387 -14.928 1.00 97.56 195 PHE A N 1
ATOM 1539 C CA . PHE A 1 195 ? 0.399 -2.602 -13.479 1.00 97.56 195 PHE A CA 1
ATOM 1540 C C . PHE A 1 195 ? 0.170 -4.079 -13.103 1.00 97.56 195 PHE A C 1
ATOM 1542 O O . PHE A 1 195 ? -0.884 -4.444 -12.588 1.00 97.56 195 PHE A O 1
ATOM 1549 N N . LYS A 1 196 ? 1.146 -4.935 -13.433 1.00 97.25 196 LYS A N 1
ATOM 1550 C CA . LYS A 1 196 ? 1.223 -6.373 -13.145 1.00 97.25 196 LYS A CA 1
ATOM 1551 C C . LYS A 1 196 ? 2.683 -6.816 -13.055 1.00 97.25 196 LYS A C 1
ATOM 1553 O O . LYS A 1 196 ? 3.519 -6.367 -13.841 1.00 97.25 196 LYS A O 1
ATOM 1558 N N . PHE A 1 197 ? 2.957 -7.746 -12.145 1.00 97.56 197 PHE A N 1
ATOM 1559 C CA . PHE A 1 197 ? 4.286 -8.269 -11.839 1.00 97.56 197 PHE A CA 1
ATOM 1560 C C . PHE A 1 197 ? 5.052 -8.687 -13.092 1.00 97.56 197 PHE A C 1
ATOM 1562 O O . PHE A 1 197 ? 6.152 -8.197 -13.329 1.00 97.56 197 PHE A O 1
ATOM 1569 N N . GLU A 1 198 ? 4.456 -9.548 -13.916 1.00 95.62 198 GLU A N 1
ATOM 1570 C CA . GLU A 1 198 ? 5.137 -10.180 -15.048 1.00 95.62 198 GLU A CA 1
ATOM 1571 C C . GLU A 1 198 ? 5.650 -9.157 -16.070 1.00 95.62 198 GLU A C 1
ATOM 1573 O O . GLU A 1 198 ? 6.808 -9.208 -16.485 1.00 95.62 198 GLU A O 1
ATOM 1578 N N . TYR A 1 199 ? 4.834 -8.159 -16.418 1.00 97.06 199 TYR A N 1
ATOM 1579 C CA . TYR A 1 199 ? 5.237 -7.115 -17.363 1.00 97.06 199 TYR A CA 1
ATOM 1580 C C . TYR A 1 199 ? 6.373 -6.256 -16.820 1.00 97.06 199 TYR A 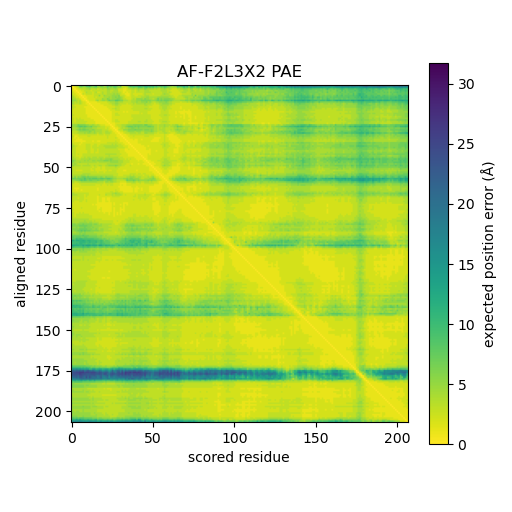C 1
ATOM 1582 O O . TYR A 1 199 ? 7.310 -5.920 -17.546 1.00 97.06 199 TYR A O 1
ATOM 1590 N N . ILE A 1 200 ? 6.302 -5.910 -15.538 1.00 97.94 200 ILE A N 1
ATOM 1591 C CA . ILE A 1 200 ? 7.279 -5.039 -14.889 1.00 97.94 200 ILE A CA 1
ATOM 1592 C C . ILE A 1 200 ? 8.601 -5.784 -14.684 1.00 97.94 200 ILE A C 1
ATOM 1594 O O . ILE A 1 200 ? 9.665 -5.227 -14.947 1.00 97.94 200 ILE A O 1
ATOM 1598 N N . TYR A 1 201 ? 8.548 -7.057 -14.297 1.00 97.00 201 TYR A N 1
ATOM 1599 C CA . TYR A 1 201 ? 9.729 -7.902 -14.158 1.00 97.00 201 TYR A CA 1
ATOM 1600 C C . TYR A 1 201 ? 10.443 -8.120 -15.499 1.00 97.00 201 TYR A C 1
ATOM 1602 O O . TYR A 1 201 ? 11.669 -8.004 -15.583 1.00 97.00 201 TYR A O 1
ATOM 1610 N N . ASN A 1 202 ? 9.682 -8.357 -16.571 1.00 95.25 202 ASN A N 1
ATOM 1611 C CA . ASN A 1 202 ? 10.232 -8.471 -17.920 1.00 95.25 202 ASN A CA 1
ATOM 1612 C C . ASN A 1 202 ? 10.892 -7.162 -18.367 1.00 95.25 202 ASN A C 1
ATOM 1614 O O . ASN A 1 202 ? 12.001 -7.190 -18.891 1.00 95.25 202 ASN A O 1
ATOM 1618 N N . TYR A 1 203 ? 10.267 -6.012 -18.095 1.00 96.50 203 TYR A N 1
ATOM 1619 C CA . TYR A 1 203 ? 10.870 -4.704 -18.362 1.00 96.50 203 TYR A CA 1
ATOM 1620 C C . TYR A 1 203 ? 12.204 -4.524 -17.623 1.00 96.50 203 TYR A C 1
ATOM 1622 O O . TYR A 1 203 ? 13.195 -4.134 -18.234 1.00 96.50 203 TYR A O 1
ATOM 1630 N N . LEU A 1 204 ? 12.261 -4.861 -16.330 1.00 95.62 204 LEU A N 1
ATOM 1631 C CA . LEU A 1 204 ? 13.493 -4.774 -15.537 1.00 95.62 204 LEU A CA 1
ATOM 1632 C C . LEU A 1 204 ? 14.584 -5.731 -16.033 1.00 95.62 204 LEU A C 1
ATOM 1634 O O . LEU A 1 204 ? 15.767 -5.439 -15.888 1.00 95.62 204 LEU A O 1
ATOM 1638 N N . SER A 1 205 ? 14.212 -6.865 -16.623 1.00 92.12 205 SER A N 1
ATOM 1639 C CA . SER A 1 205 ? 15.161 -7.846 -17.160 1.00 92.12 205 SER A CA 1
ATOM 1640 C C . SER A 1 205 ? 15.846 -7.382 -18.453 1.00 92.12 205 SER A C 1
ATOM 1642 O O . SER A 1 205 ? 16.909 -7.899 -18.784 1.00 92.12 205 SER A O 1
ATOM 1644 N N . LEU A 1 206 ? 15.269 -6.402 -19.157 1.00 90.62 206 LEU A N 1
ATOM 1645 C CA . LEU A 1 206 ? 15.784 -5.849 -20.419 1.00 90.62 206 LEU A CA 1
ATOM 1646 C C . LEU A 1 206 ? 16.684 -4.615 -20.249 1.00 90.62 206 LEU A C 1
ATOM 1648 O O . LEU A 1 206 ? 17.280 -4.170 -21.230 1.00 90.62 206 LEU A O 1
ATOM 1652 N N . ILE A 1 207 ? 16.746 -4.051 -19.041 1.00 84.69 207 ILE A N 1
ATOM 1653 C CA . ILE A 1 207 ? 17.635 -2.935 -18.673 1.00 84.69 207 ILE A CA 1
ATOM 1654 C C . ILE A 1 207 ? 18.935 -3.497 -18.106 1.00 84.69 207 ILE A C 1
ATOM 1656 O O . ILE A 1 207 ? 19.994 -2.896 -18.369 1.00 84.69 207 ILE A O 1
#

Foldseek 3Di:
DAEAEPDDDDPVQVVLLVVLVVLLPDAPADEYEYEDAQVVLCVVAVHGDDAWAWDDDPNYIYIYGNGRDSVVSLLRRLLNRLVPDPVSCQLQPQDPVDDDDLLVLQSLLLSLLSSLLSVLLRPVVSVLVVQDLQLDQADDPDLSSSLSSRSSRQNLLSNVLSVNVVSSVVSNVVNPDDPNCVVSVVLSVQCSVVRGSVSSVVVSVVD

Organism: Thermoproteus uzoniensis (strain 768-20) (NCBI:txid999630)

Secondary structure (DSSP, 8-state):
--EEESS---HHHHHHHHHHHHHH---SS-EEEEE--HHHHHHHHSS--SSEEEEEETTEEEEEESS--HHHHHHHHHHHHHHT-HHHHHHHPPPTT--SHHHHHHHHHHHHHHHHHHHHTT-HHHHHHH--TTS-PPP-SSHHHHHHHHHHH-HHHHHHHTT-HHHHHHHHHTT--STHHHHHHHHHHHHHHS-SHHHHHHHHHT-

Radius of gyration: 17.98 Å; Cα contacts (8 Å, |Δi|>4): 289; chains: 1; bounding box: 41×38×49 Å

Sequence (207 aa):
MDVLELRPVDRREMEEVLAALREFGAMPVDVVLIFADRDSARELAGADVETARAIEREGHYALVVVRPDKLSLWRELAAISALNDVDAASIWARPEHVGGELAELLSIALYRRVVDLYIARRDVQLLAGSFNPQDIPVEADDVKRSLVYTLALDATVSIAVAGFRSLAEELYLRAKRVPIYDLYSRFRNFVINNFKFEYIYNYLSLI